Protein AF-A0A7S4BYA5-F1 (afdb_monomer_lite)

Foldseek 3Di:
DDDPVVPVVDDDDDDDPVNDDLVVVLVVLLVVFDVVLSVLCVVVCVQPLVVLLVCCVPPFDFLDDDDSNQLSVQLSLQLCLQCVVCRVVVHDDDSLLSNLSSVQSNCCRSVVGTDPVCQVVSQVVVVVRDVSADDDDVPDGSVQWDADSSSPDIDGLVVVFDDQDDDPDDPPVCVVVRDHTDSVLSVVLVSVLSCVVSVHDDDDGDDPPPCPVVSVVVSQVPDDPVAEDEDEAEDEPPDDPVNVVVVVQVQWDDDPDRDTAHDDNHHYDYHYDYD

Secondary structure (DSSP, 8-state):
---HHHHTTS------GGGS-HHHHHHHHHTTS-HHHHHHHHHHHHHHHHHHHHHHHHH--BSS---HHHHHHHHHHHHHHHHHHHHHTT----HHHHHHHHHHHHHHTTGGGB-GGGHHHHHHHHHHH-S-S--PPTT--GGGEEE-TTSSSEEEGGGGPPPP---SS-HHHHTTT-----HHHHHHHHHHHHHHHTT--------TTSSHHHHHHHHHHHS-TTTEEEEEEEE-TT--HHHHHHHHHTTSEE-STT-EE-STT-EEEEEEEE-

Structure (mmCIF, N/CA/C/O backbone):
data_AF-A0A7S4BYA5-F1
#
_entry.id   AF-A0A7S4BYA5-F1
#
loop_
_atom_site.group_PDB
_atom_site.id
_atom_site.type_symbol
_atom_site.label_atom_id
_atom_site.label_alt_id
_atom_site.label_comp_id
_atom_site.label_asym_id
_atom_site.label_entity_id
_atom_site.label_seq_id
_atom_site.pdbx_PDB_ins_code
_atom_site.Cartn_x
_atom_site.Cartn_y
_atom_site.Cartn_z
_atom_site.occupancy
_atom_site.B_iso_or_equiv
_atom_site.auth_seq_id
_atom_site.auth_comp_id
_atom_site.auth_asym_id
_atom_site.auth_atom_id
_atom_site.pdbx_PDB_model_num
ATOM 1 N N . ASN A 1 1 ? -31.649 -6.806 3.954 1.00 61.34 1 ASN A N 1
ATOM 2 C CA . ASN A 1 1 ? -32.738 -7.513 3.240 1.00 61.34 1 ASN A CA 1
ATOM 3 C C . ASN A 1 1 ? -34.040 -6.752 3.391 1.00 61.34 1 ASN A C 1
ATOM 5 O O . ASN A 1 1 ? -34.411 -6.441 4.515 1.00 61.34 1 ASN A O 1
ATOM 9 N N . ALA A 1 2 ? -34.701 -6.431 2.278 1.00 79.62 2 ALA A N 1
ATOM 10 C CA . ALA A 1 2 ? -35.989 -5.737 2.245 1.00 79.62 2 ALA A CA 1
ATOM 11 C C . ALA A 1 2 ? -37.001 -6.566 1.444 1.00 79.62 2 ALA A C 1
ATOM 13 O O . ALA A 1 2 ? -36.615 -7.284 0.523 1.00 79.62 2 ALA A O 1
ATOM 14 N N . SER A 1 3 ? -38.286 -6.483 1.796 1.00 88.00 3 SER A N 1
ATOM 15 C CA . SER A 1 3 ? -39.328 -7.182 1.040 1.00 88.00 3 SER A CA 1
ATOM 16 C C . SER A 1 3 ? -39.576 -6.492 -0.311 1.00 88.00 3 SER A C 1
ATOM 18 O O . SER A 1 3 ? -39.484 -5.261 -0.376 1.00 88.00 3 SER A O 1
ATOM 20 N N . PRO A 1 4 ? -39.967 -7.224 -1.369 1.00 83.75 4 PRO A N 1
ATOM 21 C CA . PRO A 1 4 ? -40.336 -6.620 -2.653 1.00 83.75 4 PRO A CA 1
ATOM 22 C C . PRO A 1 4 ? -41.426 -5.543 -2.519 1.00 83.75 4 PRO A C 1
ATOM 24 O O . PRO A 1 4 ? -41.370 -4.509 -3.181 1.00 83.75 4 PRO A O 1
ATOM 27 N N . ALA A 1 5 ? -42.369 -5.727 -1.585 1.00 85.00 5 ALA A N 1
ATOM 28 C CA . ALA A 1 5 ? -43.404 -4.741 -1.276 1.00 85.00 5 ALA A CA 1
ATOM 29 C C . ALA A 1 5 ? -42.823 -3.421 -0.732 1.00 85.00 5 ALA A C 1
ATOM 31 O O . ALA A 1 5 ? -43.343 -2.348 -1.031 1.00 85.00 5 ALA A O 1
ATOM 32 N N . THR A 1 6 ? -41.723 -3.478 0.022 1.00 81.12 6 THR A N 1
ATOM 33 C CA . THR A 1 6 ? -41.005 -2.297 0.527 1.00 81.12 6 THR A CA 1
ATOM 34 C C . THR A 1 6 ? -40.268 -1.568 -0.598 1.00 81.12 6 THR A C 1
ATOM 36 O O . THR A 1 6 ? -40.306 -0.342 -0.652 1.00 81.12 6 THR A O 1
ATOM 39 N N . VAL A 1 7 ? -39.644 -2.312 -1.517 1.00 83.44 7 VAL A N 1
ATOM 40 C CA . VAL A 1 7 ? -38.868 -1.751 -2.638 1.00 83.44 7 VAL A CA 1
ATOM 41 C C . VAL A 1 7 ? -39.781 -1.142 -3.709 1.00 83.44 7 VAL A C 1
ATOM 43 O O . VAL A 1 7 ? -39.430 -0.130 -4.303 1.00 83.44 7 VAL A O 1
ATOM 46 N N . SER A 1 8 ? -40.999 -1.671 -3.880 1.00 81.38 8 SER A N 1
ATOM 47 C CA . SER A 1 8 ? -41.988 -1.170 -4.854 1.00 81.38 8 SER A CA 1
ATOM 48 C C . SER A 1 8 ? -42.445 0.282 -4.638 1.00 81.38 8 SER A C 1
ATOM 50 O O . SER A 1 8 ? -43.048 0.875 -5.528 1.00 81.38 8 SER A O 1
ATOM 52 N N . ARG A 1 9 ? -42.177 0.860 -3.458 1.00 86.12 9 ARG A N 1
ATOM 53 C CA . ARG A 1 9 ? -42.561 2.236 -3.097 1.00 86.12 9 ARG A CA 1
ATOM 54 C C . ARG A 1 9 ? -41.446 3.265 -3.325 1.00 86.12 9 ARG A C 1
ATOM 56 O O . ARG A 1 9 ? -41.672 4.444 -3.068 1.00 86.12 9 ARG A O 1
ATOM 63 N N . GLY A 1 10 ? -40.262 2.838 -3.771 1.00 84.62 10 GLY A N 1
ATOM 64 C CA . GLY A 1 10 ? -39.125 3.706 -4.084 1.00 84.62 10 GLY A CA 1
ATOM 65 C C . GLY A 1 10 ? -38.663 3.548 -5.533 1.00 84.62 10 GLY A C 1
ATOM 66 O O . GLY A 1 10 ? -38.924 2.533 -6.173 1.00 84.62 10 GLY A O 1
ATOM 67 N N . GLY A 1 11 ? -37.963 4.556 -6.056 1.00 87.00 11 GLY A N 1
ATOM 68 C CA . GLY A 1 11 ? -37.237 4.425 -7.319 1.00 87.00 11 GLY A CA 1
ATOM 69 C C . GLY A 1 11 ? -35.956 3.621 -7.101 1.00 87.00 11 GLY A C 1
ATOM 70 O O . GLY A 1 11 ? -35.166 3.960 -6.221 1.00 87.00 11 GLY A O 1
ATOM 71 N N . VAL A 1 12 ? -35.751 2.566 -7.887 1.00 86.81 12 VAL A N 1
ATOM 72 C CA . VAL A 1 12 ? -34.508 1.786 -7.881 1.00 86.81 12 VAL A CA 1
ATOM 73 C C . VAL A 1 12 ? -33.703 2.179 -9.110 1.00 86.81 12 VAL A C 1
ATOM 75 O O . VAL A 1 12 ? -34.143 1.952 -10.234 1.00 86.81 12 VAL A O 1
ATOM 78 N N . VAL A 1 13 ? -32.531 2.770 -8.889 1.00 86.31 13 VAL A N 1
ATOM 79 C CA . VAL A 1 13 ? -31.534 2.981 -9.941 1.00 86.31 13 VAL A CA 1
ATOM 80 C C . VAL A 1 13 ? -30.505 1.875 -9.796 1.00 86.31 13 VAL A C 1
ATOM 82 O O . VAL A 1 13 ? -29.821 1.791 -8.778 1.00 86.31 13 VAL A O 1
ATOM 85 N N . TYR A 1 14 ? -30.446 1.000 -10.793 1.00 83.88 14 TYR A N 1
ATOM 86 C CA . TYR A 1 14 ? -29.394 0.003 -10.896 1.00 83.88 14 TYR A CA 1
ATOM 87 C C . TYR A 1 14 ? -28.217 0.630 -11.639 1.00 83.88 14 TYR A C 1
ATOM 89 O O . TYR A 1 14 ? -28.407 1.201 -12.710 1.00 83.88 14 TYR A O 1
ATOM 97 N N . ILE A 1 15 ? -27.031 0.549 -11.046 1.00 81.19 15 ILE A N 1
ATOM 98 C CA . ILE A 1 15 ? -25.768 0.934 -11.677 1.00 81.19 15 ILE A CA 1
ATOM 99 C C . ILE A 1 15 ? -25.075 -0.379 -12.019 1.00 81.19 15 ILE A C 1
ATOM 101 O O . ILE A 1 15 ? -24.941 -1.229 -11.133 1.00 81.19 15 ILE A O 1
ATOM 105 N N . ALA A 1 16 ? -24.711 -0.573 -13.286 1.00 79.81 16 ALA A N 1
ATOM 106 C CA . ALA A 1 16 ? -24.040 -1.795 -13.701 1.00 79.81 16 ALA A CA 1
ATOM 107 C C . ALA A 1 16 ? -22.597 -1.806 -13.182 1.00 79.81 16 ALA A C 1
ATOM 109 O O . ALA A 1 16 ? -21.974 -0.757 -13.018 1.00 79.81 16 ALA A O 1
ATOM 110 N N . GLU A 1 17 ? -22.047 -2.997 -12.944 1.00 69.81 17 GLU A N 1
ATOM 111 C CA . GLU A 1 17 ? -20.640 -3.143 -12.539 1.00 69.81 17 GLU A CA 1
ATOM 112 C C . GLU A 1 17 ? -19.677 -2.599 -13.612 1.00 69.81 17 GLU A C 1
ATOM 114 O O . GLU A 1 17 ? -18.621 -2.069 -13.276 1.00 69.81 17 GLU A O 1
ATOM 119 N N . ASP A 1 18 ? -20.098 -2.614 -14.881 1.00 73.31 18 ASP A N 1
ATOM 120 C CA . ASP A 1 18 ? -19.345 -2.077 -16.020 1.00 73.31 18 ASP A CA 1
ATOM 121 C C . ASP A 1 18 ? -19.369 -0.537 -16.113 1.00 73.31 18 ASP A C 1
ATOM 123 O O . ASP A 1 18 ? -18.582 0.049 -16.856 1.00 73.31 18 ASP A O 1
ATOM 127 N N . ASP A 1 19 ? -20.254 0.147 -15.375 1.00 72.38 19 ASP A N 1
ATOM 128 C CA . ASP A 1 19 ? -20.370 1.612 -15.442 1.00 72.38 19 ASP A CA 1
ATOM 129 C C . ASP A 1 19 ? -19.265 2.319 -14.636 1.00 72.38 19 ASP A C 1
ATOM 131 O O . ASP A 1 19 ? -18.888 3.450 -14.958 1.00 72.38 19 ASP A O 1
ATOM 135 N N . LEU A 1 20 ? -18.745 1.663 -13.591 1.00 77.12 20 LEU A N 1
ATOM 136 C CA . LEU A 1 20 ? -17.754 2.196 -12.649 1.00 77.12 20 LEU A CA 1
ATOM 137 C C . LEU A 1 20 ? -16.522 1.296 -12.600 1.00 77.12 20 LEU A C 1
ATOM 139 O O . LEU A 1 20 ? -16.318 0.523 -11.660 1.00 77.12 20 LEU A O 1
ATOM 143 N N . THR A 1 21 ? -15.678 1.419 -13.619 1.00 88.25 21 THR A N 1
ATOM 144 C CA . THR A 1 21 ? -14.498 0.570 -13.754 1.00 88.25 21 THR A CA 1
ATOM 145 C C . THR A 1 21 ? -13.251 1.201 -13.133 1.00 88.25 21 THR A C 1
ATOM 147 O O . THR A 1 21 ? -13.140 2.419 -12.949 1.00 88.25 21 THR A O 1
ATOM 150 N N . TRP A 1 22 ? -12.269 0.367 -12.794 1.00 94.25 22 TRP A N 1
ATOM 151 C CA . TRP A 1 22 ? -11.007 0.841 -12.227 1.00 94.25 22 TRP A CA 1
ATOM 152 C C . TRP A 1 22 ? -10.179 1.637 -13.252 1.00 94.25 22 TRP A C 1
ATOM 154 O O . TRP A 1 22 ? -9.382 2.491 -12.870 1.00 94.25 22 TRP A O 1
ATOM 164 N N . GLU A 1 23 ? -10.390 1.420 -14.550 1.00 94.94 23 GLU A N 1
ATOM 165 C CA . GLU A 1 23 ? -9.748 2.147 -15.646 1.00 94.94 23 GLU A CA 1
ATOM 166 C C . GLU A 1 23 ? -10.140 3.627 -15.635 1.00 94.94 23 GLU A C 1
ATOM 168 O O . GLU A 1 23 ? -9.281 4.493 -15.800 1.00 94.94 23 GLU A O 1
ATOM 173 N N . GLN A 1 24 ? -11.414 3.941 -15.372 1.00 93.06 24 GLN A N 1
ATOM 174 C CA . GL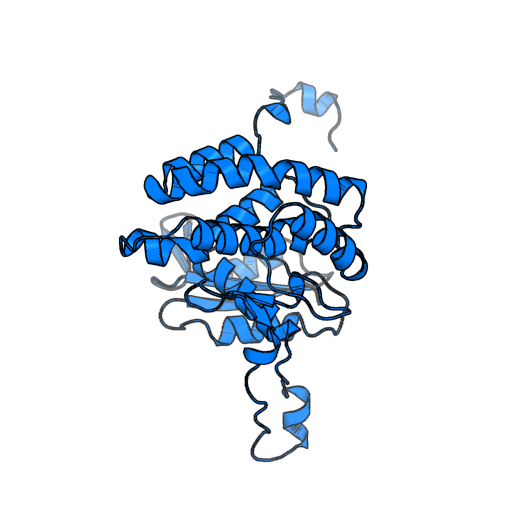N A 1 24 ? -11.873 5.329 -15.247 1.00 93.06 24 GLN A CA 1
ATOM 175 C C . GLN A 1 24 ? -11.178 6.042 -14.078 1.00 93.06 24 GLN A C 1
ATOM 177 O O . GLN A 1 24 ? -10.801 7.213 -14.187 1.00 93.06 24 GLN A O 1
ATOM 182 N N . LEU A 1 25 ? -10.964 5.325 -12.968 1.00 93.94 25 LEU A N 1
ATOM 183 C CA . LEU A 1 25 ? -10.216 5.835 -11.821 1.00 93.94 25 LEU A CA 1
ATOM 184 C C . LEU A 1 25 ? -8.750 6.117 -12.191 1.00 93.94 25 LEU A C 1
ATOM 186 O O . LEU A 1 25 ? -8.215 7.160 -11.809 1.00 93.94 25 LEU A O 1
ATOM 190 N N . VAL A 1 26 ? -8.116 5.225 -12.957 1.00 97.19 26 VAL A N 1
ATOM 191 C CA . VAL A 1 26 ? -6.743 5.406 -13.452 1.00 97.19 26 VAL A CA 1
ATOM 192 C C . VAL A 1 26 ? -6.647 6.618 -14.373 1.00 97.19 26 VAL A C 1
ATOM 194 O O . VAL A 1 26 ? -5.797 7.475 -14.140 1.00 97.19 26 VAL A O 1
ATOM 197 N N . GLU A 1 27 ? -7.526 6.755 -15.368 1.00 95.69 27 GLU A N 1
ATOM 198 C CA . GLU A 1 27 ? -7.492 7.905 -16.282 1.00 95.69 27 GLU A CA 1
ATOM 199 C C . GLU A 1 27 ? -7.736 9.228 -15.542 1.00 95.69 27 GLU A C 1
ATOM 201 O O . GLU A 1 27 ? -7.043 10.217 -15.793 1.00 95.69 27 GLU A O 1
ATOM 206 N N . SER A 1 28 ? -8.641 9.245 -14.556 1.00 95.25 28 SER A N 1
ATOM 207 C CA . SER A 1 28 ? -8.826 10.416 -13.691 1.00 95.25 28 SER A CA 1
ATOM 208 C C . SER A 1 28 ? -7.579 10.752 -12.865 1.00 95.25 28 SER A C 1
ATOM 210 O O . SER A 1 28 ? -7.365 11.925 -12.543 1.00 95.25 28 SER A O 1
ATOM 212 N N . ASP A 1 29 ? -6.777 9.766 -12.464 1.00 95.50 29 ASP A N 1
ATOM 213 C CA . ASP A 1 29 ? -5.532 10.014 -11.741 1.00 95.50 29 ASP A CA 1
ATOM 214 C C . ASP A 1 29 ? -4.437 10.534 -12.674 1.00 95.50 29 ASP A C 1
ATOM 216 O O . ASP A 1 29 ? -3.821 11.560 -12.384 1.00 95.50 29 ASP A O 1
ATOM 220 N N . LEU A 1 30 ? -4.257 9.888 -13.829 1.00 96.19 30 LEU A N 1
ATOM 221 C CA . LEU A 1 30 ? -3.292 10.288 -14.853 1.00 96.19 30 LEU A CA 1
ATOM 222 C C . LEU A 1 30 ? -3.542 11.719 -15.344 1.00 96.19 30 LEU A C 1
ATOM 224 O O . LEU A 1 30 ? -2.589 12.481 -15.494 1.00 96.19 30 LEU A O 1
ATOM 228 N N . ALA A 1 31 ? -4.806 12.122 -15.507 1.00 96.12 31 ALA A N 1
ATOM 229 C CA . ALA A 1 31 ? -5.177 13.482 -15.903 1.00 96.12 31 ALA A CA 1
ATOM 230 C C . ALA A 1 31 ? -4.774 14.566 -14.882 1.00 96.12 31 ALA A C 1
ATOM 232 O O . ALA A 1 31 ? -4.650 15.734 -15.244 1.00 96.12 31 ALA A O 1
ATOM 233 N N . ARG A 1 32 ? -4.570 14.202 -13.607 1.00 93.44 32 ARG A N 1
ATOM 234 C CA . ARG A 1 32 ? -4.140 15.124 -12.538 1.00 93.44 32 ARG A CA 1
ATOM 235 C C . ARG A 1 32 ? -2.624 15.136 -12.325 1.00 93.44 32 ARG A C 1
ATOM 237 O O . ARG A 1 32 ? -2.136 15.964 -11.557 1.00 93.44 32 ARG A O 1
ATOM 244 N N . ARG A 1 33 ? -1.885 14.222 -12.959 1.00 92.75 33 ARG A N 1
ATOM 245 C CA . ARG A 1 33 ? -0.426 14.095 -12.831 1.00 92.75 33 ARG A CA 1
ATOM 246 C C . ARG A 1 33 ? 0.319 14.988 -13.812 1.00 92.75 33 ARG A C 1
ATOM 248 O O . ARG A 1 33 ? -0.245 15.545 -14.750 1.00 92.75 33 ARG A O 1
ATOM 255 N N . HIS A 1 34 ? 1.632 15.083 -13.609 1.00 92.50 34 HIS A N 1
ATOM 256 C CA . HIS A 1 34 ? 2.509 15.713 -14.585 1.00 92.50 34 HIS A CA 1
ATOM 257 C C . HIS A 1 34 ? 2.456 14.932 -15.921 1.00 92.50 34 HIS A C 1
ATOM 259 O O . HIS A 1 34 ? 2.636 13.708 -15.896 1.00 92.50 34 HIS A O 1
ATOM 265 N N . PRO A 1 35 ? 2.278 15.593 -17.086 1.00 92.38 35 PRO A N 1
ATOM 266 C CA . PRO A 1 35 ? 2.062 14.911 -18.368 1.00 92.38 35 PRO A CA 1
ATOM 267 C C . PRO A 1 35 ? 3.144 13.886 -18.722 1.00 92.38 35 PRO A C 1
ATOM 269 O O . PRO A 1 35 ? 2.833 12.775 -19.136 1.00 92.38 35 PRO A O 1
ATOM 272 N N . ALA A 1 36 ? 4.419 14.215 -18.483 1.00 92.44 36 ALA A N 1
ATOM 273 C CA . ALA A 1 36 ? 5.524 13.293 -18.756 1.00 92.44 36 ALA A CA 1
ATOM 274 C C . ALA A 1 36 ? 5.452 12.006 -17.913 1.00 92.44 36 ALA A C 1
ATOM 276 O O . ALA A 1 36 ? 5.761 10.930 -18.412 1.00 92.44 36 ALA A O 1
ATOM 277 N N . THR A 1 37 ? 5.017 12.094 -16.651 1.00 94.19 37 THR A N 1
ATOM 278 C CA . THR A 1 37 ? 4.845 10.910 -15.798 1.00 94.19 37 THR A CA 1
ATOM 279 C C . THR A 1 37 ? 3.630 10.103 -16.242 1.00 94.19 37 THR A C 1
ATOM 281 O O . THR A 1 37 ? 3.690 8.877 -16.283 1.00 94.19 37 THR A O 1
ATOM 284 N N . ALA A 1 38 ? 2.535 10.780 -16.603 1.00 95.50 38 ALA A N 1
ATOM 285 C CA . ALA A 1 38 ? 1.311 10.129 -17.057 1.00 95.50 38 ALA A CA 1
ATOM 286 C C . ALA A 1 38 ? 1.538 9.290 -18.329 1.00 95.50 38 ALA A C 1
ATOM 288 O O . ALA A 1 38 ? 1.102 8.140 -18.384 1.00 95.50 38 ALA A O 1
ATOM 289 N N . GLU A 1 39 ? 2.289 9.820 -19.300 1.00 95.81 39 GLU A N 1
ATOM 290 C CA . GLU A 1 39 ? 2.661 9.102 -20.529 1.00 95.81 39 GLU A CA 1
ATOM 291 C C . GLU A 1 39 ? 3.500 7.845 -20.254 1.00 95.81 39 GLU A C 1
ATOM 293 O O . GLU A 1 39 ? 3.336 6.830 -20.929 1.00 95.81 39 GLU A O 1
ATOM 298 N N . LEU A 1 40 ? 4.360 7.871 -19.229 1.00 96.81 40 LEU A N 1
ATOM 299 C CA . LEU A 1 40 ? 5.149 6.705 -18.819 1.00 96.81 40 LEU A CA 1
ATOM 300 C C . LEU A 1 40 ? 4.316 5.666 -18.053 1.00 96.81 40 LEU A C 1
ATOM 302 O O . LEU A 1 40 ? 4.562 4.468 -18.177 1.00 96.81 40 LEU A O 1
ATOM 306 N N . LEU A 1 41 ? 3.332 6.103 -17.262 1.00 97.81 41 LEU A N 1
ATOM 307 C CA . LEU A 1 41 ? 2.497 5.220 -16.444 1.00 97.81 41 LEU A CA 1
ATOM 308 C C . LEU A 1 41 ? 1.418 4.494 -17.253 1.00 97.81 41 LEU A C 1
ATOM 310 O O . LEU A 1 41 ? 1.164 3.316 -17.000 1.00 97.81 41 LEU A O 1
ATOM 314 N N . ARG A 1 42 ? 0.785 5.162 -18.225 1.00 97.44 42 ARG A N 1
ATOM 315 C CA . ARG A 1 42 ? -0.326 4.599 -19.013 1.00 97.44 42 ARG A CA 1
ATOM 316 C C . ARG A 1 42 ? -0.028 3.211 -19.618 1.00 97.44 42 ARG A C 1
ATOM 318 O O . ARG A 1 42 ? -0.833 2.302 -19.398 1.00 97.44 42 ARG A O 1
ATOM 325 N N . PRO A 1 43 ? 1.109 2.968 -20.306 1.00 97.62 43 PRO A N 1
ATOM 326 C CA . PRO A 1 43 ? 1.413 1.636 -20.833 1.00 97.62 43 PRO A CA 1
ATOM 327 C C . PRO A 1 43 ? 1.662 0.591 -19.734 1.00 97.62 43 PRO A C 1
ATOM 329 O O . PRO A 1 43 ? 1.420 -0.594 -19.959 1.00 97.62 43 PRO A O 1
ATOM 332 N N . LEU A 1 44 ? 2.114 0.997 -18.543 1.00 98.38 44 LEU A N 1
ATOM 333 C CA . LEU A 1 44 ? 2.328 0.085 -17.416 1.00 98.38 44 LEU A CA 1
ATOM 334 C C . LEU A 1 44 ? 0.994 -0.396 -16.830 1.00 98.38 44 LEU A C 1
ATOM 336 O O . LEU A 1 44 ? 0.834 -1.594 -16.594 1.00 98.38 44 LEU A O 1
ATOM 340 N N . PHE A 1 45 ? 0.010 0.498 -16.680 1.00 98.38 45 PHE A N 1
ATOM 341 C CA . PHE A 1 45 ? -1.344 0.117 -16.264 1.00 98.38 45 PHE A CA 1
ATOM 342 C C . PHE A 1 45 ? -1.947 -0.929 -17.206 1.00 98.38 45 PHE A C 1
ATOM 344 O O . PHE A 1 45 ? -2.339 -2.006 -16.754 1.00 98.38 45 PHE A O 1
ATOM 351 N N . ALA A 1 46 ? -1.922 -0.654 -18.513 1.00 96.75 46 ALA A N 1
ATOM 352 C CA . ALA A 1 46 ? -2.440 -1.563 -19.534 1.00 96.75 46 ALA A CA 1
ATOM 353 C C . ALA A 1 46 ? -1.696 -2.912 -19.572 1.00 96.75 46 ALA A C 1
ATOM 355 O O . ALA A 1 46 ? -2.292 -3.955 -19.840 1.00 96.75 46 ALA A O 1
ATOM 356 N N . ARG A 1 47 ? -0.384 -2.911 -19.305 1.00 97.44 47 ARG A N 1
ATOM 357 C CA . ARG A 1 47 ? 0.445 -4.122 -19.355 1.00 97.44 47 ARG A CA 1
ATOM 358 C C . ARG A 1 47 ? 0.238 -5.041 -18.156 1.00 97.44 47 ARG A C 1
ATOM 360 O O . ARG A 1 47 ? 0.275 -6.258 -18.345 1.00 97.44 47 ARG A O 1
ATOM 367 N N . PHE A 1 48 ? 0.088 -4.485 -16.954 1.00 98.31 48 PHE A N 1
ATOM 368 C CA . PHE A 1 48 ? 0.226 -5.251 -15.713 1.00 98.31 48 PHE A CA 1
ATOM 369 C C . PHE A 1 48 ? -1.063 -5.413 -14.908 1.00 98.31 48 PHE A C 1
ATOM 371 O O . PHE A 1 48 ? -1.249 -6.478 -14.326 1.00 98.31 48 PHE A O 1
ATOM 378 N N . VAL A 1 49 ? -1.934 -4.399 -14.839 1.00 98.19 49 VAL A N 1
ATOM 379 C CA . VAL A 1 49 ? -2.996 -4.373 -13.815 1.00 98.19 49 VAL A CA 1
ATOM 380 C C . VAL A 1 49 ? -4.022 -5.474 -14.033 1.00 98.19 49 VAL A C 1
ATOM 382 O O . VAL A 1 49 ? -4.145 -6.336 -13.168 1.00 98.19 49 VAL A O 1
ATOM 385 N N . GLN A 1 50 ? -4.685 -5.513 -15.194 1.00 97.50 50 GLN A N 1
ATOM 386 C CA . GLN A 1 50 ? -5.705 -6.535 -15.458 1.00 97.50 50 GLN A CA 1
ATOM 387 C C . GLN A 1 50 ? -5.130 -7.955 -15.366 1.00 97.50 50 GLN A C 1
ATOM 389 O O . GLN A 1 50 ? -5.716 -8.821 -14.732 1.00 97.50 50 GLN A O 1
ATOM 394 N N . LYS A 1 51 ? -3.930 -8.183 -15.918 1.00 98.00 51 LYS A N 1
ATOM 395 C CA . LYS A 1 51 ? -3.287 -9.506 -15.895 1.00 98.00 51 LYS A CA 1
ATOM 396 C C . LYS A 1 51 ? -2.988 -9.994 -14.482 1.00 98.00 51 LYS A C 1
ATOM 398 O O . LYS A 1 51 ? -3.190 -11.170 -14.193 1.00 98.00 51 LYS A O 1
ATOM 403 N N . LEU A 1 52 ? -2.493 -9.108 -13.616 1.00 98.38 52 LEU A N 1
ATOM 404 C CA . LEU A 1 52 ? -2.210 -9.473 -12.235 1.00 98.38 52 LEU A CA 1
ATOM 405 C C . LEU A 1 52 ? -3.501 -9.683 -11.443 1.00 98.38 52 LEU A C 1
ATOM 407 O O . LEU A 1 52 ? -3.560 -10.603 -10.636 1.00 98.38 52 LEU A O 1
ATOM 411 N N . LEU A 1 53 ? -4.519 -8.855 -11.678 1.00 98.00 53 LEU A N 1
ATOM 412 C CA . LEU A 1 53 ? -5.844 -9.017 -11.089 1.00 98.00 53 LEU A CA 1
ATOM 413 C C . LEU A 1 53 ? -6.437 -10.394 -11.429 1.00 98.00 53 LEU A C 1
ATOM 415 O O . LEU A 1 53 ? -6.735 -11.168 -10.519 1.00 98.00 53 LEU A O 1
ATOM 419 N N . ASP A 1 54 ? -6.510 -10.735 -12.718 1.00 97.62 54 ASP A N 1
ATOM 420 C CA . ASP A 1 54 ? -7.006 -12.032 -13.195 1.00 97.62 54 ASP A CA 1
ATOM 421 C C . ASP A 1 54 ? -6.225 -13.193 -12.569 1.00 97.62 54 ASP A C 1
ATOM 423 O O . ASP A 1 54 ? -6.808 -14.158 -12.077 1.00 97.62 54 ASP A O 1
ATOM 427 N N . PHE A 1 55 ? -4.894 -13.081 -12.537 1.00 98.31 55 PHE A N 1
ATOM 428 C CA . PHE A 1 55 ? -4.025 -14.092 -11.946 1.00 98.31 55 PHE A CA 1
ATOM 429 C C . PHE A 1 55 ? -4.262 -14.268 -10.444 1.00 98.31 55 PHE A C 1
ATOM 431 O O . PHE A 1 55 ? -4.343 -15.394 -9.959 1.00 98.31 55 PHE A O 1
ATOM 438 N N . VAL A 1 56 ? -4.373 -13.172 -9.693 1.00 97.88 56 VAL A N 1
ATOM 439 C CA . VAL A 1 56 ? -4.577 -13.222 -8.243 1.00 97.88 56 VAL A CA 1
ATOM 440 C C . VAL A 1 56 ? -5.926 -13.857 -7.905 1.00 97.88 56 VAL A C 1
ATOM 442 O O . VAL A 1 56 ? -5.979 -14.678 -6.993 1.00 97.88 56 VAL A O 1
ATOM 445 N N . TRP A 1 57 ? -6.992 -13.549 -8.648 1.00 96.69 57 TRP A N 1
ATOM 446 C CA . TRP A 1 57 ? -8.297 -14.179 -8.419 1.00 96.69 57 TRP A CA 1
ATOM 447 C C . TRP A 1 57 ? -8.375 -15.633 -8.876 1.00 96.69 57 TRP A C 1
ATOM 449 O O . TRP A 1 57 ? -9.097 -16.413 -8.259 1.00 96.69 57 TRP A O 1
ATOM 459 N N . ALA A 1 58 ? -7.656 -16.006 -9.934 1.00 97.62 58 ALA A N 1
ATOM 460 C CA . ALA A 1 58 ? -7.680 -17.371 -10.450 1.00 97.62 58 ALA A CA 1
ATOM 461 C C . ALA A 1 58 ? -6.771 -18.328 -9.661 1.00 97.62 58 ALA A C 1
ATOM 463 O O . ALA A 1 58 ? -7.142 -19.475 -9.424 1.00 97.62 58 ALA A O 1
ATOM 464 N N . GLU A 1 59 ? -5.583 -17.871 -9.253 1.00 97.56 59 GLU A N 1
ATOM 465 C CA . GLU A 1 59 ? -4.485 -18.757 -8.836 1.00 97.56 59 GLU A CA 1
ATOM 466 C C . GLU A 1 59 ? -4.059 -18.595 -7.370 1.00 97.56 59 GLU A C 1
ATOM 468 O O . GLU A 1 59 ? -3.254 -19.398 -6.875 1.00 97.56 59 GLU A O 1
ATOM 473 N N . CYS A 1 60 ? -4.548 -17.564 -6.672 1.00 97.88 60 CYS A N 1
ATOM 474 C CA . CYS A 1 60 ? -4.114 -17.218 -5.318 1.00 97.88 60 CYS A CA 1
ATOM 475 C C . CYS A 1 60 ? -5.275 -17.206 -4.314 1.00 97.88 60 CYS A C 1
ATOM 477 O O . CYS A 1 60 ? -6.437 -16.997 -4.647 1.00 97.88 60 CYS A O 1
ATOM 479 N N . VAL A 1 61 ? -4.928 -17.383 -3.040 1.00 96.94 61 VAL A N 1
ATOM 480 C CA . VAL A 1 61 ? -5.830 -17.168 -1.905 1.00 96.94 61 VAL A CA 1
ATOM 481 C C . VAL A 1 61 ? -5.592 -15.767 -1.347 1.00 96.94 61 VAL A C 1
ATOM 483 O O . VAL A 1 61 ? -4.452 -15.401 -1.038 1.00 96.94 61 VAL A O 1
ATOM 486 N N . LEU A 1 62 ? -6.664 -14.986 -1.220 1.00 95.81 62 LEU A N 1
ATOM 487 C CA . LEU A 1 62 ? -6.631 -13.647 -0.639 1.00 95.81 62 LEU A CA 1
ATOM 488 C C . LEU A 1 62 ? -6.701 -13.700 0.891 1.00 95.81 62 LEU A C 1
ATOM 490 O O . LEU A 1 62 ? -7.432 -14.503 1.461 1.00 95.81 62 LEU A O 1
ATOM 494 N N . CYS A 1 63 ? -5.987 -12.790 1.555 1.00 93.69 63 CYS A N 1
ATOM 495 C CA . CYS A 1 63 ? -6.073 -12.585 3.003 1.00 93.69 63 CYS A CA 1
ATOM 496 C C . CYS A 1 63 ? -7.426 -11.995 3.431 1.00 93.69 63 CYS A C 1
ATOM 498 O O . CYS A 1 63 ? -7.829 -12.148 4.582 1.00 93.69 63 CYS A O 1
ATOM 500 N N . VAL A 1 64 ? -8.078 -11.251 2.534 1.00 92.44 64 VAL A N 1
ATOM 501 C CA . VAL A 1 64 ? -9.354 -10.566 2.758 1.00 92.44 64 VAL A CA 1
ATOM 502 C C . VAL A 1 64 ? -10.061 -10.362 1.421 1.00 92.44 64 VAL A C 1
ATOM 504 O O . VAL A 1 64 ? -9.407 -10.112 0.406 1.00 92.44 64 VAL A O 1
ATOM 507 N N . ASP A 1 65 ? -11.390 -10.443 1.423 1.00 92.44 65 ASP A N 1
ATOM 508 C CA . ASP A 1 65 ? -12.194 -10.159 0.237 1.00 92.44 65 ASP A CA 1
ATOM 509 C C . ASP A 1 65 ? -11.980 -8.711 -0.219 1.00 92.44 65 ASP A C 1
ATOM 511 O O . ASP A 1 65 ? -12.072 -7.762 0.563 1.00 92.44 65 ASP A O 1
ATOM 515 N N . CYS A 1 66 ? -11.671 -8.549 -1.502 1.00 93.00 66 CYS A N 1
ATOM 516 C CA . CYS A 1 66 ? -11.308 -7.275 -2.110 1.00 93.00 66 CYS A CA 1
ATOM 517 C C . CYS A 1 66 ? -12.029 -7.094 -3.444 1.00 93.00 66 CYS A C 1
ATOM 519 O O . CYS A 1 66 ? -12.316 -8.060 -4.149 1.00 93.00 66 CYS A O 1
ATOM 521 N N . VAL A 1 67 ? -12.244 -5.835 -3.822 1.00 92.94 67 VAL A N 1
ATOM 522 C CA . VAL A 1 67 ? -12.766 -5.443 -5.138 1.00 92.94 67 VAL A CA 1
ATOM 523 C C . VAL A 1 67 ? -11.658 -4.821 -5.988 1.00 92.94 67 VAL A C 1
ATOM 525 O O . VAL A 1 67 ? -10.776 -4.146 -5.451 1.00 92.94 67 VAL A O 1
ATOM 528 N N . ALA A 1 68 ? -11.721 -5.003 -7.313 1.00 94.31 68 ALA A N 1
ATOM 529 C CA . ALA A 1 68 ? -10.721 -4.500 -8.267 1.00 94.31 68 ALA A CA 1
ATOM 530 C C . ALA A 1 68 ? -10.391 -3.023 -8.055 1.00 94.31 68 ALA A C 1
ATOM 532 O O . ALA A 1 68 ? -9.231 -2.648 -7.888 1.00 94.31 68 ALA A O 1
ATOM 533 N N . ILE A 1 69 ? -11.435 -2.197 -7.985 1.00 94.12 69 ILE A N 1
ATOM 534 C CA . ILE A 1 69 ? -11.307 -0.753 -7.822 1.00 94.12 69 ILE A CA 1
ATOM 535 C C . ILE A 1 69 ? -10.593 -0.372 -6.520 1.00 94.12 69 ILE A C 1
ATOM 537 O O . ILE A 1 69 ? -9.791 0.554 -6.526 1.00 94.12 69 ILE A O 1
ATOM 541 N N . GLY A 1 70 ? -10.801 -1.122 -5.433 1.00 94.31 70 GLY A N 1
ATOM 542 C CA . GLY A 1 70 ? -10.132 -0.883 -4.153 1.00 94.31 70 GLY A CA 1
ATOM 543 C C . GLY A 1 70 ? -8.640 -1.215 -4.212 1.00 94.31 70 GLY A C 1
ATOM 544 O O . GLY A 1 70 ? -7.813 -0.444 -3.731 1.00 94.31 70 GLY A O 1
ATOM 545 N N . LEU A 1 71 ? -8.275 -2.319 -4.872 1.00 96.62 71 LEU A N 1
ATOM 546 C CA . LEU A 1 71 ? -6.869 -2.688 -5.074 1.00 96.62 71 LEU A CA 1
ATOM 547 C C . LEU A 1 71 ? -6.139 -1.686 -5.981 1.00 96.62 71 LEU A C 1
ATOM 549 O O . LEU A 1 71 ? -4.989 -1.325 -5.720 1.00 96.62 71 LEU A O 1
ATOM 553 N N . VAL A 1 72 ? -6.813 -1.195 -7.024 1.00 97.75 72 VAL A N 1
ATOM 554 C CA . VAL A 1 72 ? -6.272 -0.159 -7.913 1.00 97.75 72 VAL A CA 1
ATOM 555 C C . VAL A 1 72 ? -6.200 1.197 -7.205 1.00 97.75 72 VAL A C 1
ATOM 557 O O . VAL A 1 72 ? -5.223 1.921 -7.379 1.00 97.75 72 VAL A O 1
ATOM 560 N N . GLU A 1 73 ? -7.152 1.537 -6.336 1.00 96.31 73 GLU A N 1
ATOM 561 C CA . GLU A 1 73 ? -7.061 2.738 -5.502 1.00 96.31 73 GLU A CA 1
ATOM 562 C C . GLU A 1 73 ? -5.840 2.684 -4.568 1.00 96.31 73 GLU A C 1
ATOM 564 O O . GLU A 1 73 ? -5.106 3.671 -4.452 1.00 96.31 73 GLU A O 1
ATOM 569 N N . SER A 1 74 ? -5.559 1.522 -3.970 1.00 97.00 74 SER A N 1
ATOM 570 C CA . SER A 1 74 ? -4.330 1.276 -3.207 1.00 97.00 74 SER A CA 1
ATOM 571 C C . SER A 1 74 ? -3.065 1.470 -4.052 1.00 97.00 74 SER A C 1
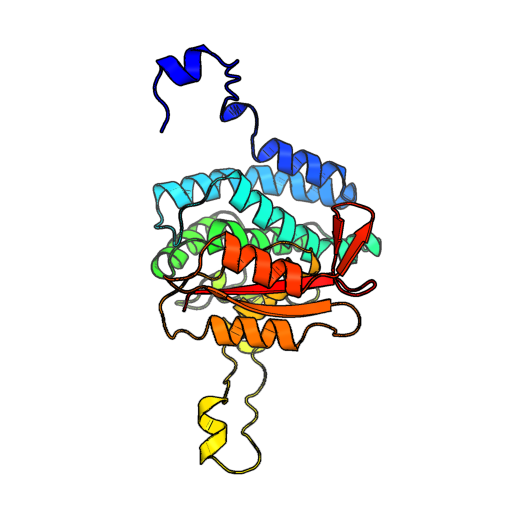ATOM 573 O O . SER A 1 74 ? -2.126 2.134 -3.607 1.00 97.00 74 SER A O 1
ATOM 575 N N . LEU A 1 75 ? -3.042 0.959 -5.289 1.00 98.38 75 LEU A N 1
ATOM 576 C CA . LEU A 1 75 ? -1.941 1.176 -6.236 1.00 98.38 75 LEU A CA 1
ATOM 577 C C . LEU A 1 75 ? -1.721 2.673 -6.505 1.00 98.38 75 LEU A C 1
ATOM 579 O O . LEU A 1 75 ? -0.598 3.168 -6.386 1.00 98.38 75 LEU A O 1
ATOM 583 N N . LEU A 1 76 ? -2.791 3.410 -6.811 1.00 97.69 76 LEU A N 1
ATOM 584 C CA . LEU A 1 76 ? -2.737 4.849 -7.083 1.00 97.69 76 LEU A CA 1
ATOM 585 C C . LEU A 1 76 ? -2.291 5.654 -5.857 1.00 97.69 76 LEU A C 1
ATOM 587 O O . LEU A 1 76 ? -1.520 6.610 -5.988 1.00 97.69 76 LEU A O 1
ATOM 591 N N . ALA A 1 77 ? -2.725 5.269 -4.654 1.00 97.06 77 ALA A N 1
ATOM 592 C CA . ALA A 1 77 ? -2.297 5.899 -3.410 1.00 97.06 77 ALA A CA 1
ATOM 593 C C . ALA A 1 77 ? -0.780 5.773 -3.202 1.00 97.06 77 ALA A C 1
ATOM 595 O O . ALA A 1 77 ? -0.113 6.777 -2.932 1.00 97.06 77 ALA A O 1
ATOM 596 N N . LEU A 1 78 ? -0.227 4.571 -3.394 1.00 97.56 78 LEU A N 1
ATOM 597 C CA . LEU A 1 78 ? 1.211 4.322 -3.279 1.00 97.56 78 LEU A CA 1
ATOM 598 C C . LEU A 1 78 ? 2.008 5.054 -4.369 1.00 97.56 78 LEU A C 1
ATOM 600 O O . LEU A 1 78 ? 3.004 5.710 -4.057 1.00 97.56 78 LEU A O 1
ATOM 604 N N . LEU A 1 79 ? 1.543 5.027 -5.623 1.00 97.19 79 LEU A N 1
ATOM 605 C CA . LEU A 1 79 ? 2.158 5.771 -6.730 1.00 97.19 79 LEU A CA 1
ATOM 606 C C . LEU A 1 79 ? 2.211 7.272 -6.438 1.00 97.19 79 LEU A C 1
ATOM 608 O O . LEU A 1 79 ? 3.229 7.924 -6.659 1.00 97.19 79 LEU A O 1
ATOM 612 N N . SER A 1 80 ? 1.124 7.827 -5.903 1.00 95.44 80 SER A N 1
ATOM 613 C CA . SER A 1 80 ? 1.056 9.234 -5.500 1.00 95.44 80 SER A CA 1
ATOM 614 C C . SER A 1 80 ? 2.027 9.542 -4.362 1.00 95.44 80 SER A C 1
ATOM 616 O O . SER A 1 80 ? 2.723 10.552 -4.396 1.00 95.44 80 SER A O 1
ATOM 618 N N . ALA A 1 81 ? 2.124 8.669 -3.357 1.00 95.19 81 ALA A N 1
ATOM 619 C CA . ALA A 1 81 ? 3.072 8.851 -2.261 1.00 95.19 81 ALA A CA 1
ATOM 620 C C . ALA A 1 81 ? 4.532 8.875 -2.755 1.00 95.19 81 ALA A C 1
ATOM 622 O O . ALA A 1 81 ? 5.327 9.686 -2.283 1.00 95.19 81 ALA A O 1
ATOM 623 N N . MET A 1 82 ? 4.880 8.022 -3.724 1.00 94.88 82 MET A N 1
ATOM 624 C CA . MET A 1 82 ? 6.266 7.844 -4.173 1.00 94.88 82 MET A CA 1
ATOM 625 C C . MET A 1 82 ? 6.697 8.775 -5.316 1.00 94.88 82 MET A C 1
ATOM 627 O O . MET A 1 82 ? 7.871 9.137 -5.380 1.00 94.88 82 MET A O 1
ATOM 631 N N . LEU A 1 83 ? 5.787 9.168 -6.215 1.00 94.19 83 LEU A N 1
ATOM 632 C CA . LEU A 1 83 ? 6.121 9.978 -7.395 1.00 94.19 83 LEU A CA 1
ATOM 633 C C . LEU A 1 83 ? 5.875 11.475 -7.189 1.00 94.19 83 LEU A C 1
ATOM 635 O O . LEU A 1 83 ? 6.671 12.284 -7.669 1.00 94.19 83 LEU A O 1
ATOM 639 N N . SER A 1 84 ? 4.845 11.863 -6.429 1.00 91.50 84 SER A N 1
ATOM 640 C CA . SER A 1 84 ? 4.465 13.275 -6.303 1.00 91.50 84 SER A CA 1
ATOM 641 C C . SER A 1 84 ? 5.568 14.199 -5.774 1.00 91.50 84 SER A C 1
ATOM 643 O O . SER A 1 84 ? 5.653 15.322 -6.263 1.00 91.50 84 SER A O 1
ATOM 645 N N . PRO A 1 85 ? 6.459 13.800 -4.842 1.00 91.19 85 PRO A N 1
ATOM 646 C CA . PRO A 1 85 ? 7.581 14.656 -4.451 1.00 91.19 85 PRO A CA 1
ATOM 647 C C . PRO A 1 85 ? 8.494 15.040 -5.626 1.00 91.19 85 PRO A C 1
ATOM 649 O O . PRO A 1 85 ? 8.923 16.187 -5.721 1.00 91.19 85 PRO A O 1
ATOM 652 N N . ALA A 1 86 ? 8.767 14.102 -6.537 1.00 89.69 86 ALA A N 1
ATOM 653 C CA . ALA A 1 86 ? 9.586 14.355 -7.719 1.00 89.69 86 ALA A CA 1
ATOM 654 C C . ALA A 1 86 ? 8.825 15.168 -8.779 1.00 89.69 86 ALA A C 1
ATOM 656 O O . ALA A 1 86 ? 9.406 16.069 -9.379 1.00 89.69 86 ALA A O 1
ATOM 657 N N . GLU A 1 87 ? 7.529 14.895 -8.959 1.00 89.25 87 GLU A N 1
ATOM 658 C CA . GLU A 1 87 ? 6.655 15.654 -9.863 1.00 89.25 87 GLU A CA 1
ATOM 659 C C . GLU A 1 87 ? 6.549 17.126 -9.432 1.00 89.25 87 GLU A C 1
ATOM 661 O O . GLU A 1 87 ? 6.759 18.019 -10.247 1.00 89.25 87 GLU A O 1
ATOM 666 N N . HIS A 1 88 ? 6.315 17.399 -8.143 1.00 88.50 88 HIS A N 1
ATOM 667 C CA . HIS A 1 88 ? 6.258 18.768 -7.611 1.00 88.50 88 HIS A CA 1
ATOM 668 C C . HIS A 1 88 ? 7.600 19.504 -7.706 1.00 88.50 88 HIS A C 1
ATOM 670 O O . HIS A 1 88 ? 7.627 20.727 -7.828 1.00 88.50 88 HIS A O 1
ATOM 676 N N . ALA A 1 89 ? 8.712 18.770 -7.658 1.00 89.25 89 ALA A N 1
ATOM 677 C CA . ALA A 1 89 ? 10.049 19.319 -7.850 1.00 89.25 89 ALA A CA 1
ATOM 678 C C . ALA A 1 89 ? 10.431 19.486 -9.335 1.00 89.25 89 ALA A C 1
ATOM 680 O O . ALA A 1 89 ? 11.551 19.911 -9.615 1.00 89.25 89 ALA A O 1
ATOM 681 N N . ASN A 1 90 ? 9.545 19.137 -10.281 1.00 85.00 90 ASN A N 1
ATOM 682 C CA . ASN A 1 90 ? 9.831 19.062 -11.720 1.00 85.00 90 ASN A CA 1
ATOM 683 C C . ASN A 1 90 ? 11.107 18.260 -12.038 1.00 85.00 90 ASN A C 1
ATOM 685 O O . ASN A 1 90 ? 11.856 18.578 -12.964 1.00 85.00 90 ASN A O 1
ATOM 689 N N . ALA A 1 91 ? 11.382 17.223 -11.245 1.00 86.06 91 ALA A N 1
ATOM 690 C CA . ALA A 1 91 ? 12.537 16.368 -11.455 1.00 86.06 91 ALA A CA 1
ATOM 691 C C . ALA A 1 91 ? 12.298 15.446 -12.657 1.00 86.06 91 ALA A C 1
ATOM 693 O O . ALA A 1 91 ? 11.231 14.848 -12.797 1.00 86.06 91 ALA A O 1
ATOM 694 N N . LEU A 1 92 ? 13.319 15.282 -13.500 1.00 78.94 92 LEU A N 1
ATOM 695 C CA . LEU A 1 92 ? 13.268 14.331 -14.608 1.00 78.94 92 LEU A CA 1
ATOM 696 C C . LEU A 1 92 ? 13.235 12.900 -14.056 1.00 78.94 92 LEU A C 1
ATOM 698 O O . LEU A 1 92 ? 14.178 12.441 -13.405 1.00 78.94 92 LEU A O 1
ATOM 702 N N . LEU A 1 93 ? 12.129 12.204 -14.312 1.00 87.44 93 LEU A N 1
ATOM 703 C CA . LEU A 1 93 ? 11.960 10.786 -14.028 1.00 87.44 93 LEU A CA 1
ATOM 704 C C . LEU A 1 93 ? 12.178 10.005 -15.322 1.00 87.44 93 LEU A C 1
ATOM 706 O O . LEU A 1 93 ? 11.450 10.195 -16.293 1.00 87.44 93 LEU A O 1
ATOM 710 N N . ASP A 1 94 ? 13.185 9.135 -15.340 1.00 90.62 94 ASP A N 1
ATOM 711 C CA . ASP A 1 94 ? 13.374 8.218 -16.460 1.00 90.62 94 ASP A CA 1
ATOM 712 C C . ASP A 1 94 ? 12.339 7.076 -16.433 1.00 90.62 94 ASP A C 1
ATOM 714 O O . ASP A 1 94 ? 11.762 6.743 -15.391 1.00 90.62 94 ASP A O 1
ATOM 718 N N . ALA A 1 95 ? 12.108 6.465 -17.598 1.00 93.56 95 ALA A N 1
ATOM 719 C CA . ALA A 1 95 ? 11.128 5.392 -17.762 1.00 93.56 95 ALA A CA 1
ATOM 720 C C . ALA A 1 95 ? 11.405 4.187 -16.846 1.00 93.56 95 ALA A C 1
ATOM 722 O O . ALA A 1 95 ? 10.475 3.622 -16.276 1.00 93.56 95 ALA A O 1
ATOM 723 N N . ALA A 1 96 ? 12.679 3.832 -16.642 1.00 93.06 96 ALA A N 1
ATOM 724 C CA . ALA A 1 96 ? 13.061 2.693 -15.812 1.00 93.06 96 ALA A CA 1
ATOM 725 C C . ALA A 1 96 ? 12.756 2.940 -14.325 1.00 93.06 96 ALA A C 1
ATOM 727 O O . ALA A 1 96 ? 12.334 2.034 -13.610 1.00 93.06 96 ALA A O 1
ATOM 728 N N . ARG A 1 97 ? 12.943 4.169 -13.839 1.00 93.38 97 ARG A N 1
ATOM 729 C CA . ARG A 1 97 ? 12.596 4.589 -12.480 1.00 93.38 97 ARG A CA 1
ATOM 730 C C . ARG A 1 97 ? 11.087 4.579 -12.278 1.00 93.38 97 ARG A C 1
ATOM 732 O O . ARG A 1 97 ? 10.638 4.078 -11.250 1.00 93.38 97 ARG A O 1
ATOM 739 N N . VAL A 1 98 ? 10.313 5.086 -13.240 1.00 95.69 98 VAL A N 1
ATOM 740 C CA . VAL A 1 98 ? 8.842 5.034 -13.176 1.00 95.69 98 VAL A CA 1
ATOM 741 C C . VAL A 1 98 ? 8.354 3.587 -13.160 1.00 95.69 98 VAL A C 1
ATOM 743 O O . VAL A 1 98 ? 7.532 3.245 -12.313 1.00 95.69 98 VAL A O 1
ATOM 746 N N . GLU A 1 99 ? 8.910 2.717 -14.006 1.00 96.69 99 GLU A N 1
ATOM 747 C CA . GLU A 1 99 ? 8.572 1.290 -14.020 1.00 96.69 99 GLU A CA 1
ATOM 748 C C . GLU A 1 99 ? 8.922 0.595 -12.696 1.00 96.69 99 GLU A C 1
ATOM 750 O O . GLU A 1 99 ? 8.084 -0.121 -12.152 1.00 96.69 99 GLU A O 1
ATOM 755 N N . ARG A 1 100 ? 10.103 0.852 -12.112 1.00 96.62 100 ARG A N 1
ATOM 756 C CA . ARG A 1 100 ? 10.468 0.328 -10.779 1.00 96.62 100 ARG A CA 1
ATOM 757 C C . ARG A 1 100 ? 9.449 0.722 -9.721 1.00 96.62 100 ARG A C 1
ATOM 759 O O . ARG A 1 100 ? 8.972 -0.142 -8.987 1.00 96.62 100 ARG A O 1
ATOM 766 N N . VAL A 1 101 ? 9.126 2.016 -9.638 1.00 97.38 101 VAL A N 1
ATOM 767 C CA . VAL A 1 101 ? 8.157 2.532 -8.661 1.00 97.38 101 VAL A CA 1
ATOM 768 C C . VAL A 1 101 ? 6.789 1.900 -8.891 1.00 97.38 101 VAL A C 1
ATOM 770 O O . VAL A 1 101 ? 6.181 1.427 -7.937 1.00 97.38 101 VAL A O 1
ATOM 773 N N . PHE A 1 102 ? 6.344 1.811 -10.143 1.00 98.25 102 PHE A N 1
ATOM 774 C CA . PHE A 1 102 ? 5.085 1.169 -10.495 1.00 98.25 102 PHE A CA 1
ATOM 775 C C . PHE A 1 102 ? 5.029 -0.288 -10.036 1.00 98.25 102 PHE A C 1
ATOM 777 O O . PHE A 1 102 ? 4.088 -0.669 -9.344 1.00 98.25 102 PHE A O 1
ATOM 784 N N . LEU A 1 103 ? 6.050 -1.089 -10.350 1.00 98.06 103 LEU A N 1
ATOM 785 C CA . LEU A 1 103 ? 6.113 -2.495 -9.949 1.00 98.06 103 LEU A CA 1
ATOM 786 C C . LEU A 1 103 ? 6.169 -2.652 -8.427 1.00 98.06 103 LEU A C 1
ATOM 788 O O . LEU A 1 103 ? 5.502 -3.526 -7.881 1.00 98.06 103 LEU A O 1
ATOM 792 N N . TYR A 1 104 ? 6.902 -1.786 -7.724 1.00 97.88 104 TYR A N 1
ATOM 793 C CA . TYR A 1 104 ? 6.921 -1.782 -6.262 1.00 97.88 104 TYR A CA 1
ATOM 794 C C . TYR A 1 104 ? 5.533 -1.488 -5.675 1.00 97.88 104 TYR A C 1
ATOM 796 O O . TYR A 1 104 ? 5.072 -2.201 -4.783 1.00 97.88 104 TYR A O 1
ATOM 804 N N . CYS A 1 105 ? 4.833 -0.476 -6.194 1.00 98.19 105 CYS A N 1
ATOM 805 C CA . CYS A 1 105 ? 3.470 -0.169 -5.769 1.00 98.19 105 CYS A CA 1
ATOM 806 C C . CYS A 1 105 ? 2.496 -1.304 -6.120 1.00 98.19 105 CYS A C 1
ATOM 808 O O . CYS A 1 105 ? 1.607 -1.599 -5.325 1.00 98.19 105 CYS A O 1
ATOM 810 N N . LEU A 1 106 ? 2.675 -1.975 -7.261 1.00 98.38 106 LEU A N 1
ATOM 811 C CA . LEU A 1 106 ? 1.863 -3.112 -7.703 1.00 98.38 106 LEU A CA 1
ATOM 812 C C . LEU A 1 106 ? 2.018 -4.326 -6.771 1.00 98.38 106 LEU A C 1
ATOM 814 O O . LEU A 1 106 ? 1.021 -4.934 -6.376 1.00 98.38 106 LEU A O 1
ATOM 818 N N . ILE A 1 107 ? 3.254 -4.626 -6.355 1.00 97.94 107 ILE A N 1
ATOM 819 C CA . ILE A 1 107 ? 3.569 -5.677 -5.373 1.00 97.94 107 ILE A CA 1
ATOM 820 C C . ILE A 1 107 ? 2.851 -5.419 -4.050 1.00 97.94 107 ILE A C 1
ATOM 822 O O . ILE A 1 107 ? 2.308 -6.350 -3.471 1.00 97.94 107 ILE A O 1
ATOM 826 N N . TRP A 1 108 ? 2.827 -4.172 -3.571 1.00 97.12 108 TRP A N 1
ATOM 827 C CA . TRP A 1 108 ? 2.273 -3.822 -2.255 1.00 97.12 108 TRP A CA 1
ATOM 828 C C . TRP A 1 108 ? 0.815 -3.345 -2.267 1.00 97.12 108 TRP A C 1
ATOM 830 O O . TRP A 1 108 ? 0.287 -2.968 -1.221 1.00 97.12 108 TRP A O 1
ATOM 840 N N . SER A 1 109 ? 0.159 -3.390 -3.425 1.00 97.50 109 SER A N 1
ATOM 841 C CA . SER A 1 109 ? -1.282 -3.172 -3.573 1.00 97.50 109 SER A CA 1
ATOM 842 C C . SER A 1 109 ? -1.963 -4.489 -3.938 1.00 97.50 109 SER A C 1
ATOM 844 O O . SER A 1 109 ? -2.413 -5.213 -3.056 1.00 97.50 109 SER A O 1
ATOM 846 N N . ILE A 1 110 ? -1.953 -4.854 -5.218 1.00 98.00 110 ILE A N 1
ATOM 847 C CA . ILE A 1 110 ? -2.609 -6.055 -5.747 1.00 98.00 110 ILE A CA 1
ATOM 848 C C . ILE A 1 110 ? -1.881 -7.327 -5.295 1.00 98.00 110 ILE A C 1
ATOM 850 O O . ILE A 1 110 ? -2.507 -8.279 -4.841 1.00 98.00 110 ILE A O 1
ATOM 854 N N . GLY A 1 111 ? -0.547 -7.342 -5.351 1.00 97.06 111 GLY A N 1
ATOM 855 C CA . GLY A 1 111 ? 0.237 -8.474 -4.844 1.00 97.06 111 GLY A CA 1
ATOM 856 C C . GLY A 1 111 ? 0.236 -8.577 -3.314 1.00 97.06 111 GLY A C 1
ATOM 857 O O . GLY A 1 111 ? 0.553 -9.628 -2.767 1.00 97.06 111 GLY A O 1
ATOM 858 N N . GLY A 1 112 ? -0.118 -7.500 -2.610 1.00 94.38 112 GLY A N 1
ATOM 859 C CA . GLY A 1 112 ? 0.013 -7.398 -1.158 1.00 94.38 112 GLY A CA 1
ATOM 860 C C . GLY A 1 112 ? -1.106 -8.102 -0.399 1.00 94.38 112 GLY A C 1
ATOM 861 O O . GLY A 1 112 ? -0.934 -8.409 0.780 1.00 94.38 112 GLY A O 1
ATOM 862 N N . VAL A 1 113 ? -2.229 -8.368 -1.072 1.00 95.38 113 VAL A N 1
ATOM 863 C CA . VAL A 1 113 ? -3.425 -8.968 -0.469 1.00 95.38 113 VAL A CA 1
ATOM 864 C C . VAL A 1 113 ? -3.429 -10.493 -0.491 1.00 95.38 113 VAL A C 1
ATOM 866 O O . VAL A 1 113 ? -4.276 -11.095 0.163 1.00 95.38 113 VAL A O 1
ATOM 869 N N . VAL A 1 114 ? -2.495 -11.142 -1.190 1.00 96.75 114 VAL A N 1
ATOM 870 C CA . VAL A 1 114 ? -2.413 -12.611 -1.210 1.00 96.75 114 VAL A CA 1
ATOM 871 C C . VAL A 1 114 ? -1.798 -13.156 0.077 1.00 96.75 114 VAL A C 1
ATOM 873 O O . VAL A 1 114 ? -0.961 -12.507 0.715 1.00 96.75 114 VAL A O 1
ATOM 876 N N . GLU A 1 115 ? -2.175 -14.376 0.455 1.00 95.31 115 GLU A N 1
ATOM 877 C CA . GLU A 1 115 ? -1.533 -15.076 1.566 1.00 95.31 115 GLU A CA 1
ATOM 878 C C . GLU A 1 115 ? -0.025 -15.260 1.327 1.00 95.31 115 GLU A C 1
ATOM 880 O O . GLU A 1 115 ? 0.450 -15.409 0.200 1.00 95.31 115 GLU A O 1
ATOM 885 N N . GLN A 1 116 ? 0.760 -15.321 2.407 1.00 93.12 116 GLN A N 1
ATOM 886 C CA . GLN A 1 116 ? 2.223 -15.410 2.321 1.00 93.12 116 GLN A CA 1
ATOM 887 C C . GLN A 1 116 ? 2.715 -16.604 1.483 1.00 93.12 116 GLN A C 1
ATOM 889 O O . GLN A 1 116 ? 3.702 -16.472 0.762 1.00 93.12 116 GLN A O 1
ATOM 894 N N . LYS A 1 117 ? 2.008 -17.740 1.535 1.00 95.69 117 LYS A N 1
ATOM 895 C CA . LYS A 1 117 ? 2.326 -18.956 0.767 1.00 95.69 117 LYS A CA 1
ATOM 896 C C . LYS A 1 117 ? 2.137 -18.793 -0.750 1.00 95.69 117 LYS A C 1
ATOM 898 O O . LYS A 1 117 ? 2.730 -19.545 -1.514 1.00 95.69 117 LYS A O 1
ATOM 903 N N . GLU A 1 118 ? 1.342 -17.812 -1.176 1.00 97.00 118 GLU A N 1
ATOM 904 C CA . GLU A 1 118 ? 1.026 -17.533 -2.583 1.00 97.00 118 GLU A CA 1
ATOM 905 C C . GLU A 1 118 ? 2.003 -16.522 -3.207 1.00 97.00 118 GLU A C 1
ATOM 907 O O . GLU A 1 118 ? 2.125 -16.436 -4.429 1.00 97.00 118 GLU A O 1
ATOM 912 N N . ARG A 1 119 ? 2.770 -15.789 -2.386 1.00 96.12 119 ARG A N 1
ATOM 913 C CA . ARG A 1 119 ? 3.759 -14.802 -2.853 1.00 96.12 119 ARG A CA 1
ATOM 914 C C . ARG A 1 119 ? 4.764 -15.342 -3.880 1.00 96.12 119 ARG A C 1
ATOM 916 O O . ARG A 1 119 ? 5.046 -14.601 -4.819 1.00 96.12 119 ARG A O 1
ATOM 923 N N . PRO A 1 120 ? 5.273 -16.590 -3.794 1.00 96.69 120 PRO A N 1
ATOM 924 C CA . PRO A 1 120 ? 6.142 -17.145 -4.835 1.00 96.69 120 PRO A CA 1
ATOM 925 C C . PRO A 1 120 ? 5.477 -17.242 -6.218 1.00 96.69 120 PRO A C 1
ATOM 927 O O . PRO A 1 120 ? 6.153 -17.089 -7.234 1.00 96.69 120 PRO A O 1
ATOM 930 N N . LYS A 1 121 ? 4.156 -17.462 -6.281 1.00 97.50 121 LYS A N 1
ATOM 931 C CA . LYS A 1 121 ? 3.411 -17.486 -7.549 1.00 97.50 121 LYS A CA 1
ATOM 932 C C . LYS A 1 121 ? 3.340 -16.088 -8.166 1.00 97.50 121 LYS A C 1
ATOM 934 O O . LYS A 1 121 ? 3.628 -15.922 -9.349 1.00 97.50 121 LYS A O 1
ATOM 939 N N . VAL A 1 122 ? 3.007 -15.085 -7.349 1.00 97.69 122 VAL A N 1
ATOM 940 C CA . VAL A 1 122 ? 2.958 -13.672 -7.764 1.00 97.69 122 VAL A CA 1
ATOM 941 C C . VAL A 1 122 ? 4.340 -13.172 -8.187 1.00 97.69 122 VAL A C 1
ATOM 943 O O . VAL A 1 122 ? 4.467 -12.505 -9.211 1.00 97.69 122 VAL A O 1
ATOM 946 N N . ASP A 1 123 ? 5.383 -13.535 -7.440 1.00 96.62 123 ASP A N 1
ATOM 947 C CA . ASP A 1 123 ? 6.778 -13.261 -7.784 1.00 96.62 123 ASP A CA 1
ATOM 948 C C . ASP A 1 123 ? 7.130 -13.763 -9.187 1.00 96.62 123 ASP A C 1
ATOM 950 O O . ASP A 1 123 ? 7.598 -12.987 -10.021 1.00 96.62 123 ASP A O 1
ATOM 954 N N . LEU A 1 124 ? 6.862 -15.042 -9.466 1.00 95.81 124 LEU A N 1
ATOM 955 C CA . LEU A 1 124 ? 7.136 -15.626 -10.773 1.00 95.81 124 LEU A CA 1
ATOM 956 C C . LEU A 1 124 ? 6.348 -14.908 -11.875 1.00 95.81 124 LEU A C 1
ATOM 958 O O . LEU A 1 124 ? 6.932 -14.537 -12.894 1.00 95.81 124 LEU A O 1
ATOM 962 N N . HIS A 1 125 ? 5.054 -14.661 -11.654 1.00 96.69 125 HIS A N 1
ATOM 963 C CA . HIS A 1 125 ? 4.201 -13.952 -12.607 1.00 96.69 125 HIS A CA 1
ATOM 964 C C . HIS A 1 125 ? 4.784 -12.577 -12.967 1.00 96.69 125 HIS A C 1
ATOM 966 O O . HIS A 1 125 ? 4.983 -12.269 -14.142 1.00 96.69 125 HIS A O 1
ATOM 972 N N . LEU A 1 126 ? 5.147 -11.771 -11.966 1.00 96.62 126 LEU A N 1
ATOM 973 C CA . LEU A 1 126 ? 5.707 -10.439 -12.188 1.00 96.62 126 LEU A CA 1
ATOM 974 C C . LEU A 1 126 ? 7.081 -10.486 -12.862 1.00 96.62 126 LEU A C 1
ATOM 976 O O . LEU A 1 126 ? 7.315 -9.735 -13.809 1.00 96.62 126 LEU A O 1
ATOM 980 N N . ARG A 1 127 ? 7.975 -11.385 -12.434 1.00 94.75 127 ARG A N 1
ATOM 981 C CA . ARG A 1 127 ? 9.324 -11.503 -13.012 1.00 94.75 127 ARG A CA 1
ATOM 982 C C . ARG A 1 127 ? 9.326 -11.987 -14.455 1.00 94.75 127 ARG A C 1
ATOM 984 O O . ARG A 1 127 ? 10.206 -11.601 -15.210 1.00 94.75 127 ARG A O 1
ATOM 991 N N . THR A 1 128 ? 8.347 -12.790 -14.865 1.00 94.06 128 THR A N 1
ATOM 992 C CA . THR A 1 128 ? 8.190 -13.133 -16.292 1.00 94.06 128 THR A CA 1
ATOM 993 C C . THR A 1 128 ? 7.708 -11.953 -17.133 1.00 94.06 128 THR A C 1
ATOM 995 O O . THR A 1 128 ? 7.897 -11.938 -18.346 1.00 94.06 128 THR A O 1
ATOM 998 N N . ALA A 1 129 ? 7.096 -10.955 -16.495 1.00 92.88 129 ALA A N 1
ATOM 999 C CA . ALA A 1 129 ? 6.510 -9.807 -17.160 1.00 92.88 129 ALA A CA 1
ATOM 1000 C C . ALA A 1 129 ? 7.408 -8.559 -17.149 1.00 92.88 129 ALA A C 1
ATOM 1002 O O . ALA A 1 129 ? 7.095 -7.633 -17.893 1.00 92.88 129 ALA A O 1
ATOM 1003 N N . SER A 1 130 ? 8.496 -8.498 -16.369 1.00 92.69 130 SER A N 1
ATOM 1004 C CA . SER A 1 130 ? 9.473 -7.393 -16.392 1.00 92.69 130 SER A CA 1
ATOM 1005 C C . SER A 1 130 ? 10.869 -7.836 -15.947 1.00 92.69 130 SER A C 1
ATOM 1007 O O . SER A 1 130 ? 11.014 -8.549 -14.957 1.00 92.69 130 SER A O 1
ATOM 1009 N N . ASP A 1 131 ? 11.897 -7.312 -16.615 1.00 89.88 131 ASP A N 1
ATOM 1010 C CA . ASP A 1 131 ? 13.313 -7.520 -16.274 1.00 89.88 131 ASP A CA 1
ATOM 1011 C C . ASP A 1 131 ? 13.854 -6.481 -15.271 1.00 89.88 131 ASP A C 1
ATOM 1013 O O . ASP A 1 131 ? 15.035 -6.471 -14.930 1.00 89.88 131 ASP A O 1
ATOM 1017 N N . THR A 1 132 ? 12.995 -5.580 -14.787 1.00 91.38 132 THR A N 1
ATOM 1018 C CA . THR A 1 132 ? 13.364 -4.464 -13.902 1.00 91.38 132 THR A CA 1
ATOM 1019 C C . THR A 1 132 ? 13.641 -4.898 -12.448 1.00 91.38 132 THR A C 1
ATOM 1021 O O . THR A 1 132 ? 14.144 -4.108 -11.639 1.00 91.38 132 THR A O 1
ATOM 1024 N N . PHE A 1 133 ? 13.323 -6.147 -12.097 1.00 91.50 133 PHE A N 1
ATOM 1025 C CA . PHE A 1 133 ? 13.540 -6.723 -10.768 1.00 91.50 133 PHE A CA 1
ATOM 1026 C C . PHE A 1 133 ? 15.018 -7.051 -10.488 1.00 91.50 133 PHE A C 1
ATOM 1028 O O . PHE A 1 133 ? 15.797 -7.289 -11.414 1.00 91.50 133 PHE A O 1
ATOM 1035 N N . PRO A 1 134 ? 15.442 -7.082 -9.210 1.00 87.88 134 PRO A N 1
ATOM 1036 C CA . PRO A 1 134 ? 16.800 -7.477 -8.861 1.00 87.88 134 PRO A CA 1
ATOM 1037 C C . PRO A 1 134 ? 17.038 -8.964 -9.134 1.00 87.88 134 PRO A C 1
ATOM 1039 O O . PRO A 1 134 ? 16.112 -9.774 -9.197 1.00 87.88 134 PRO A O 1
ATOM 1042 N N . LYS A 1 135 ? 18.316 -9.344 -9.230 1.00 86.31 135 LYS A N 1
ATOM 1043 C CA . LYS A 1 135 ? 18.708 -10.756 -9.230 1.00 86.31 135 LYS A CA 1
ATOM 1044 C C . LYS A 1 135 ? 18.459 -11.341 -7.841 1.00 86.31 135 LYS A C 1
ATOM 1046 O O . LYS A 1 135 ? 19.238 -11.092 -6.925 1.00 86.31 135 LYS A O 1
ATOM 1051 N N . LEU A 1 136 ? 17.376 -12.098 -7.711 1.00 86.81 136 LEU A N 1
ATOM 1052 C CA . LEU A 1 136 ? 16.990 -12.757 -6.465 1.00 86.81 136 LEU A CA 1
ATOM 1053 C C . LEU A 1 136 ? 17.932 -13.924 -6.150 1.00 86.81 136 LEU A C 1
ATOM 1055 O O . LEU A 1 136 ? 18.369 -14.641 -7.058 1.00 86.81 136 LE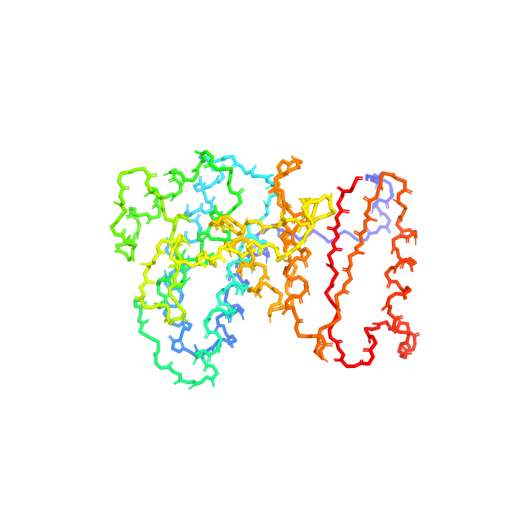U A O 1
ATOM 1059 N N . LYS A 1 137 ? 18.231 -14.146 -4.867 1.00 85.75 137 LYS A N 1
ATOM 1060 C CA . LYS A 1 137 ? 18.899 -15.374 -4.424 1.00 85.75 137 LYS A CA 1
ATOM 1061 C C . LYS A 1 137 ? 17.904 -16.533 -4.396 1.00 85.75 137 LYS A C 1
ATOM 1063 O O . LYS A 1 137 ? 16.689 -16.344 -4.408 1.00 85.75 137 LYS A O 1
ATOM 1068 N N . SER A 1 138 ? 18.432 -17.754 -4.327 1.00 72.56 138 SER A N 1
ATOM 1069 C CA . SER A 1 138 ? 17.615 -18.951 -4.108 1.00 72.56 138 SER A CA 1
ATOM 1070 C C . SER A 1 138 ? 16.753 -18.758 -2.857 1.00 72.56 138 SER A C 1
ATOM 1072 O O . SER A 1 138 ? 17.313 -18.471 -1.808 1.00 72.56 138 SER A O 1
ATOM 1074 N N . SER A 1 139 ? 15.433 -18.933 -3.000 1.00 85.12 139 SER A N 1
ATOM 1075 C CA . SER A 1 139 ? 14.357 -18.730 -2.006 1.00 85.12 139 SER A CA 1
ATOM 1076 C C . SER A 1 139 ? 13.850 -17.305 -1.753 1.00 85.12 139 SER A C 1
ATOM 1078 O O . SER A 1 139 ? 12.887 -17.167 -1.004 1.00 85.12 139 SER A O 1
ATOM 1080 N N . GLU A 1 140 ? 14.444 -16.264 -2.335 1.00 92.31 140 GLU A N 1
ATOM 1081 C CA . GLU A 1 140 ? 13.920 -14.895 -2.217 1.00 92.31 140 GLU A CA 1
ATOM 1082 C C . GLU A 1 140 ? 12.839 -14.623 -3.278 1.00 92.31 140 GLU A C 1
ATOM 1084 O O . GLU A 1 140 ? 12.823 -15.231 -4.349 1.00 92.31 140 GLU A O 1
ATOM 1089 N N . THR A 1 141 ? 11.952 -13.677 -2.983 1.00 95.62 141 THR A N 1
ATOM 1090 C CA . THR A 1 141 ? 10.884 -13.184 -3.859 1.00 95.62 141 THR A CA 1
ATOM 1091 C C . THR A 1 141 ? 10.985 -11.668 -4.027 1.00 95.62 141 THR A C 1
ATOM 1093 O O . THR A 1 141 ? 11.648 -10.987 -3.244 1.00 95.62 141 THR A O 1
ATOM 1096 N N . VAL A 1 142 ? 10.261 -11.091 -4.988 1.00 96.38 142 VAL A N 1
ATOM 1097 C CA . VAL A 1 142 ? 10.137 -9.626 -5.123 1.00 96.38 142 VAL A CA 1
ATOM 1098 C C . VAL A 1 142 ? 9.635 -8.924 -3.849 1.00 96.38 142 VAL A C 1
ATOM 1100 O O . VAL A 1 142 ? 9.907 -7.740 -3.661 1.00 96.38 142 VAL A O 1
ATOM 1103 N N . PHE A 1 143 ? 8.943 -9.633 -2.947 1.00 96.19 143 PHE A N 1
ATOM 1104 C CA . PHE A 1 143 ? 8.454 -9.086 -1.675 1.00 96.19 143 PHE A CA 1
ATOM 1105 C C . PHE A 1 143 ? 9.569 -8.868 -0.641 1.00 96.19 143 PHE A C 1
ATOM 1107 O O . PHE A 1 143 ? 9.389 -8.090 0.297 1.00 96.19 143 PHE A O 1
ATOM 1114 N N . ASP A 1 144 ? 10.725 -9.511 -0.816 1.00 95.25 144 ASP A N 1
ATOM 1115 C CA . ASP A 1 144 ? 11.878 -9.395 0.085 1.00 95.25 144 ASP A CA 1
ATOM 1116 C C . ASP A 1 144 ? 12.732 -8.150 -0.203 1.00 95.25 144 ASP A C 1
ATOM 1118 O O . ASP A 1 144 ? 13.692 -7.854 0.516 1.00 95.25 144 ASP A O 1
ATOM 1122 N N . TYR A 1 145 ? 12.340 -7.376 -1.219 1.00 95.56 145 TYR A N 1
ATOM 1123 C CA . TYR A 1 145 ? 13.055 -6.205 -1.695 1.00 95.56 145 TYR A CA 1
ATOM 1124 C C . TYR A 1 145 ? 12.236 -4.920 -1.542 1.00 95.56 145 TYR A C 1
ATOM 1126 O O . TYR A 1 145 ? 11.012 -4.876 -1.684 1.00 95.56 145 TYR A O 1
ATOM 1134 N N . ARG A 1 146 ? 12.963 -3.837 -1.284 1.00 94.69 146 ARG A N 1
ATOM 1135 C CA . ARG A 1 146 ? 12.491 -2.462 -1.189 1.00 94.69 146 ARG A CA 1
ATOM 1136 C C . ARG A 1 146 ? 13.251 -1.603 -2.191 1.00 94.69 146 ARG A C 1
ATOM 1138 O O . ARG A 1 146 ? 14.444 -1.802 -2.413 1.00 94.69 146 ARG A O 1
ATOM 1145 N N . LEU A 1 147 ? 12.581 -0.605 -2.756 1.00 94.50 147 LEU A N 1
ATOM 1146 C CA . LEU A 1 147 ? 13.269 0.463 -3.471 1.00 94.50 147 LEU A CA 1
ATOM 1147 C C . LEU A 1 147 ? 14.035 1.376 -2.507 1.00 94.50 147 LEU A C 1
ATOM 1149 O O . LEU A 1 147 ? 13.528 1.765 -1.449 1.00 94.50 147 LEU A O 1
ATOM 1153 N N . THR A 1 148 ? 15.242 1.765 -2.908 1.00 90.75 148 THR A N 1
ATOM 1154 C CA . THR A 1 148 ? 16.002 2.830 -2.244 1.00 90.75 148 THR A CA 1
ATOM 1155 C C . THR A 1 148 ? 15.219 4.146 -2.248 1.00 90.75 148 THR A C 1
ATOM 1157 O O . THR A 1 148 ? 14.303 4.336 -3.047 1.00 90.75 148 THR A O 1
ATOM 1160 N N . SER A 1 149 ? 15.550 5.088 -1.359 1.00 82.38 149 SER A N 1
ATOM 1161 C CA . SER A 1 149 ? 14.786 6.344 -1.211 1.00 82.38 149 SER A CA 1
ATOM 1162 C C . SER A 1 149 ? 14.707 7.178 -2.498 1.00 82.38 149 SER A C 1
ATOM 1164 O O . SER A 1 149 ? 13.766 7.943 -2.685 1.00 82.38 149 SER A O 1
ATOM 1166 N N . ASN A 1 150 ? 15.676 7.026 -3.404 1.00 82.06 150 ASN A N 1
ATOM 1167 C CA . ASN A 1 150 ? 15.679 7.661 -4.723 1.00 82.06 150 ASN A CA 1
ATOM 1168 C C . ASN A 1 150 ? 15.048 6.781 -5.825 1.00 82.06 150 ASN A C 1
ATOM 1170 O O . ASN A 1 150 ? 15.009 7.198 -6.979 1.00 82.06 150 ASN A O 1
ATOM 1174 N N . ALA A 1 151 ? 14.552 5.589 -5.493 1.00 85.62 151 ALA A N 1
ATOM 1175 C CA . ALA A 1 151 ? 13.991 4.590 -6.399 1.00 85.62 151 ALA A CA 1
ATOM 1176 C C . ALA A 1 151 ? 14.913 4.191 -7.569 1.00 85.62 151 ALA A C 1
ATOM 1178 O O . ALA A 1 151 ? 14.438 3.807 -8.641 1.00 85.62 151 ALA A O 1
ATOM 1179 N N . GLN A 1 152 ? 16.234 4.288 -7.389 1.00 84.81 152 GLN A N 1
ATOM 1180 C CA . GLN A 1 152 ? 17.187 3.891 -8.430 1.00 84.81 152 GLN A CA 1
ATOM 1181 C C . GLN A 1 152 ? 17.465 2.390 -8.427 1.00 84.81 152 GLN A C 1
ATOM 1183 O O . GLN A 1 152 ? 17.681 1.804 -9.487 1.00 84.81 152 GLN A O 1
ATOM 1188 N N . THR A 1 153 ? 17.454 1.769 -7.252 1.00 90.75 153 THR A N 1
ATOM 1189 C CA . THR A 1 153 ? 17.874 0.379 -7.058 1.00 90.75 153 THR A CA 1
ATOM 1190 C C . THR A 1 153 ? 16.954 -0.346 -6.085 1.00 90.75 153 THR A C 1
ATOM 1192 O O . THR A 1 153 ? 16.242 0.270 -5.289 1.00 90.75 153 THR A O 1
ATOM 1195 N N . TRP A 1 154 ? 16.980 -1.672 -6.168 1.00 94.62 154 TRP A N 1
ATOM 1196 C CA . TRP A 1 154 ? 16.321 -2.562 -5.224 1.00 94.62 154 TRP A CA 1
ATOM 1197 C C . TRP A 1 154 ? 17.337 -3.068 -4.207 1.00 94.62 154 TRP A C 1
ATOM 1199 O O . TRP A 1 154 ? 18.427 -3.500 -4.580 1.00 94.62 154 TRP A O 1
ATOM 1209 N N . GLU A 1 155 ? 16.957 -3.067 -2.939 1.00 94.44 155 GLU A N 1
ATOM 1210 C CA . GLU A 1 155 ? 17.748 -3.608 -1.840 1.00 94.44 155 GLU A CA 1
ATOM 1211 C C . GLU A 1 155 ? 16.869 -4.486 -0.952 1.00 94.44 155 GLU A C 1
ATOM 1213 O O . GLU A 1 155 ? 15.666 -4.264 -0.834 1.00 94.44 155 GLU A O 1
ATOM 1218 N N . THR A 1 156 ? 17.456 -5.496 -0.319 1.00 94.62 156 THR A N 1
ATOM 1219 C CA . THR A 1 156 ? 16.718 -6.383 0.590 1.00 94.62 156 THR A CA 1
ATOM 1220 C C . THR A 1 156 ? 16.222 -5.614 1.810 1.00 94.62 156 THR A C 1
ATOM 1222 O O . THR A 1 156 ? 16.972 -4.807 2.355 1.00 94.62 156 THR A O 1
ATOM 1225 N N . TRP A 1 157 ? 15.031 -5.924 2.330 1.00 94.31 157 TRP A N 1
ATOM 1226 C CA . TRP A 1 157 ? 14.497 -5.261 3.532 1.00 94.31 157 TRP A CA 1
ATOM 1227 C C . TRP A 1 157 ? 15.455 -5.259 4.727 1.00 94.31 157 TRP A C 1
ATOM 1229 O O . TRP A 1 157 ? 15.472 -4.297 5.494 1.00 94.31 157 TRP A O 1
ATOM 1239 N N . SER A 1 158 ? 16.290 -6.292 4.856 1.00 90.75 158 SER A N 1
ATOM 1240 C CA . SER A 1 158 ? 17.312 -6.410 5.897 1.00 90.75 158 SER A CA 1
ATOM 1241 C C . SER A 1 158 ? 18.296 -5.233 5.946 1.00 90.75 158 SER A C 1
ATOM 1243 O O . SER A 1 158 ? 18.780 -4.927 7.031 1.00 90.75 158 SER A O 1
ATOM 1245 N N . THR A 1 159 ? 18.572 -4.541 4.830 1.00 91.88 159 THR A N 1
ATOM 1246 C CA . THR A 1 159 ? 19.465 -3.360 4.824 1.00 91.88 159 THR A CA 1
ATOM 1247 C C . THR A 1 159 ? 18.831 -2.142 5.495 1.00 91.88 159 THR A C 1
ATOM 1249 O O . THR A 1 159 ? 19.540 -1.235 5.923 1.00 91.88 159 THR A O 1
ATOM 1252 N N . PHE A 1 160 ? 17.502 -2.131 5.632 1.00 91.38 160 PHE A N 1
ATOM 1253 C CA . PHE A 1 160 ? 16.734 -1.026 6.204 1.00 91.38 160 PHE A CA 1
ATOM 1254 C C . PHE A 1 160 ? 16.302 -1.267 7.651 1.00 91.38 160 PHE A C 1
ATOM 1256 O O . PHE A 1 160 ? 15.673 -0.387 8.241 1.00 91.38 160 PHE A O 1
ATOM 1263 N N . VAL A 1 161 ? 16.598 -2.439 8.222 1.00 91.31 161 VAL A N 1
ATOM 1264 C CA . VAL A 1 161 ? 16.242 -2.760 9.608 1.00 91.31 161 VAL A CA 1
ATOM 1265 C C . VAL A 1 161 ? 17.126 -1.933 10.549 1.00 91.31 161 VAL A C 1
ATOM 1267 O O . VAL A 1 161 ? 18.351 -2.079 10.518 1.00 91.31 161 VAL A O 1
ATOM 1270 N N . PRO A 1 162 ? 16.549 -1.056 11.395 1.00 86.31 162 PRO A N 1
ATOM 1271 C CA . PRO A 1 162 ? 17.329 -0.287 12.356 1.00 86.31 162 PRO A CA 1
ATOM 1272 C C . PRO A 1 162 ? 18.054 -1.209 13.345 1.00 86.31 162 PRO A C 1
ATOM 1274 O O . PRO A 1 162 ? 17.483 -2.221 13.761 1.00 86.31 162 PRO A O 1
ATOM 1277 N N . PRO A 1 163 ? 19.276 -0.859 13.787 1.00 83.81 163 PRO A N 1
ATOM 1278 C CA . PRO A 1 163 ? 19.980 -1.655 14.779 1.00 83.81 163 PRO A CA 1
ATOM 1279 C C . PRO A 1 163 ? 19.177 -1.694 16.080 1.00 83.81 163 PRO A C 1
ATOM 1281 O O . PRO A 1 163 ? 18.718 -0.660 16.577 1.00 83.81 163 PRO A O 1
ATOM 1284 N N . PHE A 1 164 ? 19.031 -2.892 16.642 1.00 80.44 164 PHE A N 1
ATOM 1285 C CA . PHE A 1 164 ? 18.374 -3.078 17.926 1.00 80.44 164 PHE A CA 1
ATOM 1286 C C . PHE A 1 164 ? 19.145 -2.341 19.029 1.00 80.44 164 PHE A C 1
ATOM 1288 O O . PHE A 1 164 ? 20.351 -2.530 19.197 1.00 80.44 164 PHE A O 1
ATOM 1295 N N . LYS A 1 165 ? 18.442 -1.499 19.791 1.00 72.94 165 LYS A N 1
ATOM 1296 C CA . LYS A 1 165 ? 18.989 -0.796 20.954 1.00 72.94 165 LYS A CA 1
ATOM 1297 C C . LYS A 1 165 ? 18.377 -1.391 22.215 1.00 72.94 165 LYS A C 1
ATOM 1299 O O .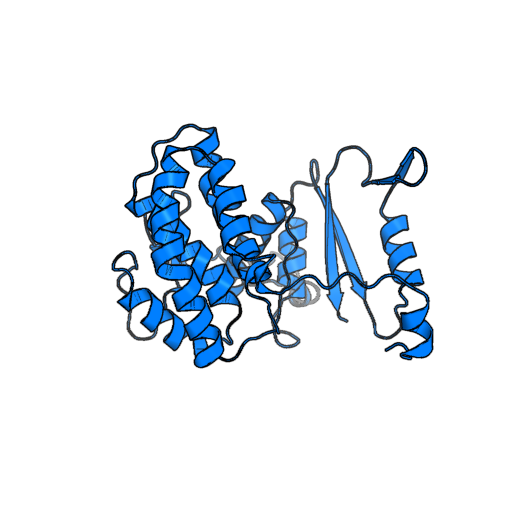 LYS A 1 165 ? 17.198 -1.179 22.482 1.00 72.94 165 LYS A O 1
ATOM 1304 N N . ALA A 1 166 ? 19.181 -2.129 22.979 1.00 68.69 166 ALA A N 1
ATOM 1305 C CA . ALA A 1 166 ? 18.752 -2.669 24.263 1.00 68.69 166 ALA A CA 1
ATOM 1306 C C . ALA A 1 166 ? 18.478 -1.529 25.273 1.00 68.69 166 ALA A C 1
ATOM 1308 O O . ALA A 1 166 ? 19.228 -0.546 25.286 1.00 68.69 166 ALA A O 1
ATOM 1309 N N . PRO A 1 167 ? 17.442 -1.637 26.126 1.00 66.38 167 PRO A N 1
ATOM 1310 C CA . PRO A 1 167 ? 17.192 -0.675 27.196 1.00 66.38 167 PRO A CA 1
ATOM 1311 C C . PRO A 1 167 ? 18.381 -0.592 28.162 1.00 66.38 167 PRO A C 1
ATOM 1313 O O . PRO A 1 167 ? 18.998 -1.603 28.490 1.00 66.38 167 PRO A O 1
ATOM 1316 N N . ALA A 1 168 ? 18.690 0.616 28.639 1.00 65.06 168 ALA A N 1
ATOM 1317 C CA . ALA A 1 168 ? 19.888 0.875 29.437 1.00 65.06 168 ALA A CA 1
ATOM 1318 C C . ALA A 1 168 ? 19.784 0.478 30.927 1.00 65.06 168 ALA A C 1
ATOM 1320 O O . ALA A 1 168 ? 20.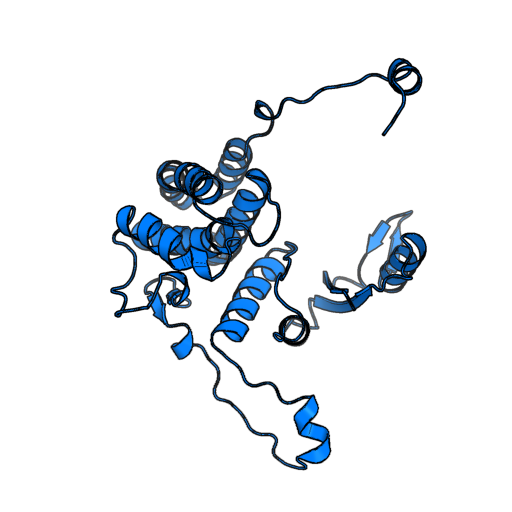809 0.530 31.603 1.00 65.06 168 ALA A O 1
ATOM 1321 N N . LYS A 1 169 ? 18.605 0.101 31.461 1.00 56.91 169 LYS A N 1
ATOM 1322 C CA . LYS A 1 169 ? 18.425 -0.375 32.854 1.00 56.91 169 LYS A CA 1
ATOM 1323 C C . LYS A 1 169 ? 17.070 -1.066 33.097 1.00 56.91 169 LYS A C 1
ATOM 1325 O O . LYS A 1 169 ? 16.111 -0.782 32.390 1.00 56.91 169 LYS A O 1
ATOM 1330 N N . ASP A 1 170 ? 17.066 -1.946 34.106 1.00 56.12 170 ASP A N 1
ATOM 1331 C CA . ASP A 1 170 ? 15.974 -2.745 34.696 1.00 56.12 170 ASP A CA 1
ATOM 1332 C C . ASP A 1 170 ? 15.084 -3.540 33.721 1.00 56.12 170 ASP A C 1
ATOM 1334 O O . ASP A 1 170 ? 14.046 -3.111 33.223 1.00 56.12 170 ASP A O 1
ATOM 1338 N N . MET A 1 171 ? 15.515 -4.783 33.491 1.00 53.97 171 MET A N 1
ATOM 1339 C CA . MET A 1 171 ? 14.911 -5.757 32.579 1.00 53.97 171 MET A CA 1
ATOM 1340 C C . MET A 1 171 ? 13.503 -6.239 32.969 1.00 53.97 171 MET A C 1
ATOM 1342 O O . MET A 1 171 ? 12.846 -6.881 32.158 1.00 53.97 171 MET A O 1
ATOM 1346 N N . THR A 1 172 ? 13.020 -5.986 34.183 1.00 56.72 172 THR A N 1
ATOM 1347 C CA . THR A 1 172 ? 11.755 -6.561 34.674 1.00 56.72 172 THR A CA 1
ATOM 1348 C C . THR A 1 172 ? 10.509 -5.823 34.181 1.00 56.72 172 THR A C 1
ATOM 1350 O O . THR A 1 172 ? 9.504 -6.473 33.912 1.00 56.72 172 THR A O 1
ATOM 1353 N N . GLU A 1 173 ? 10.571 -4.504 33.980 1.00 51.53 173 GLU A N 1
ATOM 1354 C CA . GLU A 1 173 ? 9.463 -3.720 33.396 1.00 51.53 173 GLU A CA 1
ATOM 1355 C C . GLU A 1 173 ? 9.633 -3.519 31.877 1.00 51.53 173 GLU A C 1
ATOM 1357 O O . GLU A 1 173 ? 8.653 -3.437 31.133 1.00 51.53 173 GLU A O 1
ATOM 1362 N N . ALA A 1 174 ? 10.880 -3.528 31.391 1.00 53.72 174 ALA A N 1
ATOM 1363 C CA . ALA A 1 174 ? 11.230 -3.218 30.005 1.00 53.72 174 ALA A CA 1
ATOM 1364 C C . ALA A 1 174 ? 10.972 -4.351 28.992 1.00 53.72 174 ALA A C 1
ATOM 1366 O O . ALA A 1 174 ? 10.932 -4.086 27.795 1.00 53.72 174 ALA A O 1
ATOM 1367 N N . LEU A 1 175 ? 10.791 -5.607 29.423 1.00 51.88 175 LEU A N 1
ATOM 1368 C CA . LEU A 1 175 ? 10.583 -6.727 28.490 1.00 51.88 175 LEU A CA 1
ATOM 1369 C C . LEU A 1 175 ? 9.218 -6.682 27.792 1.00 51.88 175 LEU A C 1
ATOM 1371 O O . LEU A 1 175 ? 9.123 -7.037 26.622 1.00 51.88 175 LEU A O 1
ATOM 1375 N N . SER A 1 176 ? 8.174 -6.218 28.486 1.00 52.00 176 SER A N 1
ATOM 1376 C CA . SER A 1 176 ? 6.815 -6.134 27.926 1.00 52.00 176 SER A CA 1
ATOM 1377 C C . SER A 1 176 ? 6.653 -5.023 26.877 1.00 52.00 176 SER A C 1
ATOM 1379 O O . SER A 1 176 ? 5.753 -5.089 26.043 1.00 52.00 176 SER A O 1
ATOM 1381 N N . SER A 1 177 ? 7.546 -4.028 26.889 1.00 57.75 177 SER A N 1
ATOM 1382 C CA . SER A 1 177 ? 7.601 -2.911 25.938 1.00 57.75 177 SER A CA 1
ATOM 1383 C C . SER A 1 177 ? 8.764 -3.022 24.945 1.00 57.75 177 SER A C 1
ATOM 1385 O O . SER A 1 177 ? 8.961 -2.126 24.119 1.00 57.75 177 SER A O 1
ATOM 1387 N N . LEU A 1 178 ? 9.535 -4.115 25.002 1.00 69.12 178 LEU A N 1
ATOM 1388 C CA . LEU A 1 178 ? 10.702 -4.309 24.158 1.00 69.12 178 LEU A CA 1
ATOM 1389 C C . LEU A 1 178 ? 10.278 -4.615 22.724 1.00 69.12 178 LEU A C 1
ATOM 1391 O O . LEU A 1 178 ? 9.761 -5.688 22.422 1.00 69.12 178 LEU A O 1
ATOM 1395 N N . PHE A 1 179 ? 10.562 -3.683 21.822 1.00 73.44 179 PHE A N 1
ATOM 1396 C CA . PHE A 1 179 ? 10.376 -3.899 20.401 1.00 73.44 179 PHE A CA 1
ATOM 1397 C C . PHE A 1 179 ? 11.700 -4.177 19.701 1.00 73.44 179 PHE A C 1
ATOM 1399 O O . PHE A 1 179 ? 12.640 -3.384 19.777 1.00 73.44 179 PHE A O 1
ATOM 1406 N N . VAL A 1 180 ? 11.740 -5.286 18.969 1.00 83.00 180 VAL A N 1
ATOM 1407 C CA . VAL A 1 180 ? 12.857 -5.644 18.099 1.00 83.00 180 VAL A CA 1
ATOM 1408 C C . VAL A 1 180 ? 12.429 -5.376 16.656 1.00 83.00 180 VAL A C 1
ATOM 1410 O O . VAL A 1 180 ? 11.557 -6.087 16.157 1.00 83.00 180 VAL A O 1
ATOM 1413 N N . PRO A 1 181 ? 13.013 -4.374 15.971 1.00 84.88 181 PRO A N 1
ATOM 1414 C CA . PRO A 1 181 ? 12.732 -4.148 14.563 1.00 84.88 181 PRO A CA 1
ATOM 1415 C C . PRO A 1 181 ? 13.141 -5.364 13.727 1.00 84.88 181 PRO A C 1
ATOM 1417 O O . PRO A 1 181 ? 14.257 -5.869 13.840 1.00 84.88 181 PRO A O 1
ATOM 1420 N N . THR A 1 182 ? 12.240 -5.812 12.865 1.00 90.56 182 THR A N 1
ATOM 1421 C CA . THR A 1 182 ? 12.456 -6.871 11.877 1.00 90.56 182 THR A CA 1
ATOM 1422 C C . THR A 1 182 ? 12.197 -6.337 10.469 1.00 90.56 182 THR A C 1
ATOM 1424 O O . THR A 1 182 ? 11.634 -5.254 10.295 1.00 90.56 182 THR A O 1
ATOM 1427 N N . ALA A 1 183 ? 12.572 -7.107 9.444 1.00 91.56 183 ALA A N 1
ATOM 1428 C CA . ALA A 1 183 ? 12.247 -6.774 8.056 1.00 91.56 183 ALA A CA 1
ATOM 1429 C C . ALA A 1 183 ? 10.732 -6.566 7.858 1.00 91.56 183 ALA A C 1
ATOM 1431 O O . ALA A 1 183 ? 10.321 -5.619 7.189 1.00 91.56 183 ALA A O 1
ATOM 1432 N N . ASP A 1 184 ? 9.907 -7.395 8.502 1.00 89.38 184 ASP A N 1
ATOM 1433 C CA . ASP A 1 184 ? 8.448 -7.324 8.414 1.00 89.38 184 ASP A CA 1
ATOM 1434 C C . ASP A 1 184 ? 7.872 -6.077 9.079 1.00 89.38 184 ASP A C 1
ATOM 1436 O O . ASP A 1 184 ? 7.025 -5.406 8.482 1.00 89.38 184 ASP A O 1
ATOM 1440 N N . SER A 1 185 ? 8.360 -5.714 10.267 1.00 90.62 185 SER A N 1
ATOM 1441 C CA . SER A 1 185 ? 7.906 -4.492 10.929 1.00 90.62 185 SER A CA 1
ATOM 1442 C C . SER A 1 185 ? 8.361 -3.248 10.170 1.00 90.62 185 SER A C 1
ATOM 1444 O O . SER A 1 185 ? 7.565 -2.347 9.934 1.00 90.62 185 SER A O 1
ATOM 1446 N N . THR A 1 186 ? 9.619 -3.201 9.709 1.00 92.25 186 THR A N 1
ATOM 1447 C CA . THR A 1 186 ? 10.144 -2.078 8.911 1.00 92.25 186 THR A CA 1
ATOM 1448 C C . THR A 1 186 ? 9.337 -1.885 7.629 1.00 92.25 186 THR A C 1
ATOM 1450 O O . THR A 1 186 ? 9.015 -0.756 7.253 1.00 92.25 186 THR A O 1
ATOM 1453 N N . ARG A 1 187 ? 8.967 -2.988 6.982 1.00 93.81 187 ARG A N 1
ATOM 1454 C CA . ARG A 1 187 ? 8.119 -3.002 5.796 1.00 93.81 187 ARG A CA 1
ATOM 1455 C C . ARG A 1 187 ? 6.712 -2.489 6.068 1.00 93.81 187 ARG A C 1
ATOM 1457 O O . ARG A 1 187 ? 6.257 -1.577 5.381 1.00 93.81 187 ARG A O 1
ATOM 1464 N N . THR A 1 188 ? 6.047 -3.047 7.074 1.00 93.06 188 THR A N 1
ATOM 1465 C CA . THR A 1 188 ? 4.688 -2.651 7.470 1.00 93.06 188 THR A CA 1
ATOM 1466 C C . THR A 1 188 ? 4.639 -1.166 7.808 1.00 93.06 188 THR A C 1
ATOM 1468 O O . THR A 1 188 ? 3.787 -0.433 7.313 1.00 93.06 188 THR A O 1
ATOM 1471 N N . GLN A 1 189 ? 5.620 -0.702 8.575 1.00 91.62 189 GLN A N 1
ATOM 1472 C CA . GLN A 1 189 ? 5.783 0.692 8.953 1.00 91.62 189 GLN A CA 1
ATOM 1473 C C . GLN A 1 189 ? 5.929 1.622 7.746 1.00 91.62 189 GLN A C 1
ATOM 1475 O O . GLN A 1 189 ? 5.205 2.610 7.668 1.00 91.62 189 GLN A O 1
ATOM 1480 N N . LEU A 1 190 ? 6.798 1.287 6.785 1.00 93.19 190 LEU A N 1
ATOM 1481 C CA . LEU A 1 190 ? 6.961 2.095 5.576 1.00 93.19 190 LEU A CA 1
ATOM 1482 C C . LEU A 1 190 ? 5.654 2.201 4.783 1.00 93.19 190 LEU A C 1
ATOM 1484 O O . LEU A 1 190 ? 5.296 3.285 4.333 1.00 93.19 190 LEU A O 1
ATOM 1488 N N . LEU A 1 191 ? 4.953 1.082 4.582 1.00 94.88 191 LEU A N 1
ATOM 1489 C CA . LEU A 1 191 ? 3.707 1.078 3.815 1.00 94.88 191 LEU A CA 1
ATOM 1490 C C . LEU A 1 191 ? 2.633 1.924 4.501 1.00 94.88 191 LEU A C 1
ATOM 1492 O O . LEU A 1 191 ? 1.978 2.724 3.836 1.00 94.88 191 LEU A O 1
ATOM 1496 N N . LEU A 1 192 ? 2.494 1.806 5.825 1.00 93.75 192 LEU A N 1
ATOM 1497 C CA . LEU A 1 192 ? 1.589 2.655 6.597 1.00 93.75 192 LEU A CA 1
ATOM 1498 C C . LEU A 1 192 ? 1.937 4.141 6.454 1.00 93.75 192 LEU A C 1
ATOM 1500 O O . LEU A 1 192 ? 1.036 4.941 6.217 1.00 93.75 192 LEU A O 1
ATOM 1504 N N . ASP A 1 193 ? 3.220 4.506 6.542 1.00 91.62 193 ASP A N 1
ATOM 1505 C CA . ASP A 1 193 ? 3.664 5.894 6.376 1.00 91.62 193 ASP A CA 1
ATOM 1506 C C . ASP A 1 193 ? 3.300 6.439 4.982 1.00 91.62 193 ASP A C 1
ATOM 1508 O O . ASP A 1 193 ? 2.835 7.575 4.862 1.00 91.62 193 ASP A O 1
ATOM 1512 N N . LEU A 1 194 ? 3.426 5.624 3.924 1.00 93.62 194 LEU A N 1
ATOM 1513 C CA . LEU A 1 194 ? 3.017 6.011 2.568 1.00 93.62 194 LEU A CA 1
ATOM 1514 C C . LEU A 1 194 ? 1.507 6.288 2.485 1.00 93.62 194 LEU A C 1
ATOM 1516 O O . LEU A 1 194 ? 1.114 7.328 1.950 1.00 93.62 194 LEU A O 1
ATOM 1520 N N . TYR A 1 195 ? 0.663 5.423 3.054 1.00 93.56 195 TYR A N 1
ATOM 1521 C CA . TYR A 1 195 ? -0.790 5.635 3.087 1.00 93.56 195 TYR A CA 1
ATOM 1522 C C . TYR A 1 195 ? -1.185 6.858 3.929 1.00 93.56 195 TYR A C 1
ATOM 1524 O O . TYR A 1 195 ? -1.952 7.708 3.461 1.00 93.56 195 TYR A O 1
ATOM 1532 N N . VAL A 1 196 ? -0.610 7.006 5.128 1.00 90.31 196 VAL A N 1
ATOM 1533 C CA . VAL A 1 196 ? -0.868 8.139 6.033 1.00 90.31 196 VAL A CA 1
ATOM 1534 C C . VAL A 1 196 ? -0.448 9.459 5.393 1.00 90.31 196 VAL A C 1
ATOM 1536 O O . VAL A 1 196 ? -1.221 10.416 5.427 1.00 90.31 196 VAL A O 1
ATOM 1539 N N . SER A 1 197 ? 0.705 9.507 4.714 1.00 89.62 197 SER A N 1
ATOM 1540 C CA . SER A 1 197 ? 1.162 10.708 3.996 1.00 89.62 197 SER A CA 1
ATOM 1541 C C . SER A 1 197 ? 0.169 11.183 2.929 1.00 89.62 197 SER A C 1
ATOM 1543 O O . SER A 1 197 ? 0.146 12.362 2.560 1.00 89.62 197 SER A O 1
ATOM 1545 N N . ARG A 1 198 ? -0.689 10.273 2.447 1.00 91.31 198 ARG A N 1
ATOM 1546 C CA . ARG A 1 198 ? -1.746 10.559 1.478 1.00 91.31 198 ARG A CA 1
ATOM 1547 C C . ARG A 1 198 ? -3.138 10.675 2.070 1.00 91.31 198 ARG A C 1
ATOM 1549 O O . ARG A 1 198 ? -4.078 10.878 1.308 1.00 91.31 198 ARG A O 1
ATOM 1556 N N . GLY A 1 199 ? -3.265 10.626 3.395 1.00 90.31 199 GLY A N 1
ATOM 1557 C CA . GLY A 1 199 ? -4.555 10.663 4.075 1.00 90.31 199 GLY A CA 1
ATOM 1558 C C . GLY A 1 199 ? -5.448 9.492 3.666 1.00 90.31 199 GLY A C 1
ATOM 1559 O O . GLY A 1 199 ? -6.667 9.636 3.621 1.00 90.31 199 GLY A O 1
ATOM 1560 N N . ARG A 1 200 ? -4.842 8.358 3.296 1.00 93.19 200 ARG A N 1
ATOM 1561 C CA . ARG A 1 200 ? -5.550 7.156 2.861 1.00 93.19 200 ARG A CA 1
ATOM 1562 C C . ARG A 1 200 ? -5.581 6.132 3.998 1.00 93.19 200 ARG A C 1
ATOM 1564 O O . ARG A 1 200 ? -4.560 5.948 4.662 1.00 93.19 200 ARG A O 1
ATOM 1571 N N . PRO A 1 201 ? -6.728 5.477 4.245 1.00 92.12 201 PRO A N 1
ATOM 1572 C CA . PRO A 1 201 ? -6.811 4.417 5.240 1.00 92.12 201 PRO A CA 1
ATOM 1573 C C . PRO A 1 201 ? -6.058 3.169 4.763 1.00 92.12 201 PRO A C 1
ATOM 1575 O O . PRO A 1 201 ? -5.976 2.901 3.566 1.00 92.12 201 PRO A O 1
ATOM 1578 N N . ALA A 1 202 ? -5.545 2.393 5.714 1.00 91.81 202 ALA A N 1
ATOM 1579 C CA . ALA A 1 202 ? -4.915 1.101 5.470 1.00 91.81 202 ALA A CA 1
ATOM 1580 C C . ALA A 1 202 ? -5.394 0.089 6.517 1.00 91.81 202 ALA A C 1
ATOM 1582 O O . ALA A 1 202 ? -5.663 0.458 7.661 1.00 91.81 202 ALA A O 1
ATOM 1583 N N . MET A 1 203 ? -5.488 -1.182 6.124 1.00 91.12 203 MET A N 1
ATOM 1584 C CA . MET A 1 203 ? -5.882 -2.288 6.995 1.00 91.12 203 MET A CA 1
ATOM 1585 C C . MET A 1 203 ? -4.726 -3.279 7.113 1.00 91.12 203 MET A C 1
ATOM 1587 O O . MET A 1 203 ? -4.160 -3.699 6.105 1.00 91.12 203 MET A O 1
ATOM 1591 N N . LEU A 1 204 ? -4.381 -3.661 8.343 1.00 91.50 204 LEU A N 1
ATOM 1592 C CA . LEU A 1 204 ? -3.404 -4.714 8.604 1.00 91.50 204 LEU A CA 1
ATOM 1593 C C . LEU A 1 204 ? -4.124 -6.013 8.945 1.00 91.50 204 LEU A C 1
ATOM 1595 O O . LEU A 1 204 ? -4.798 -6.106 9.968 1.00 91.50 204 LEU A O 1
ATOM 1599 N N . VAL A 1 205 ? -3.929 -7.032 8.114 1.00 89.88 205 VAL A N 1
ATOM 1600 C CA . VAL A 1 205 ? -4.517 -8.361 8.306 1.00 89.88 205 VAL A CA 1
ATOM 1601 C C . VAL A 1 205 ? -3.425 -9.345 8.712 1.00 89.88 205 VAL A C 1
ATOM 1603 O O . VAL A 1 205 ? -2.315 -9.321 8.184 1.00 89.88 205 VAL A O 1
ATOM 1606 N N . GLY A 1 206 ? -3.726 -10.212 9.676 1.00 87.69 206 GLY A N 1
ATOM 1607 C CA . GLY A 1 206 ? -2.812 -11.264 10.112 1.00 87.69 206 GLY A CA 1
ATOM 1608 C C . GLY A 1 206 ? -3.257 -11.922 11.411 1.00 87.69 206 GLY A C 1
ATOM 1609 O O . GLY A 1 206 ? -4.143 -11.417 12.105 1.00 87.69 206 GLY A O 1
ATOM 1610 N N . ALA A 1 207 ? -2.613 -13.031 11.771 1.00 86.62 207 ALA A N 1
ATOM 1611 C CA . ALA A 1 207 ? -2.934 -13.787 12.979 1.00 86.62 207 ALA A CA 1
ATOM 1612 C C . ALA A 1 207 ? -2.800 -12.951 14.269 1.00 86.62 207 ALA A C 1
ATOM 1614 O O . ALA A 1 207 ? -2.152 -11.898 14.312 1.00 86.62 207 ALA A O 1
ATOM 1615 N N . ARG A 1 208 ? -3.433 -13.407 15.352 1.00 84.50 208 ARG A N 1
ATOM 1616 C CA . ARG A 1 208 ? -3.283 -12.787 16.677 1.00 84.50 208 ARG A CA 1
ATOM 1617 C C . ARG A 1 208 ? -1.848 -12.974 17.183 1.00 84.50 208 ARG A C 1
ATOM 1619 O O . ARG A 1 208 ? -1.250 -14.020 16.963 1.00 84.50 208 ARG A O 1
ATOM 1626 N N . GLY A 1 209 ? -1.301 -11.955 17.847 1.00 82.25 209 GLY A N 1
ATOM 1627 C CA . GLY A 1 209 ? 0.032 -12.020 18.462 1.00 82.25 209 GLY A CA 1
ATOM 1628 C C . GLY A 1 209 ? 1.229 -11.772 17.533 1.00 82.25 209 GLY A C 1
ATOM 1629 O O . GLY A 1 209 ? 2.357 -11.861 17.996 1.00 82.25 209 GLY A O 1
ATOM 1630 N N . VAL A 1 210 ? 1.022 -11.413 16.259 1.00 85.94 210 VAL A N 1
ATOM 1631 C CA . VAL A 1 210 ? 2.124 -11.158 15.296 1.00 85.94 210 VAL A CA 1
ATOM 1632 C C . VAL A 1 210 ? 2.660 -9.717 15.305 1.00 85.94 210 VAL A C 1
ATOM 1634 O O . VAL A 1 210 ? 3.363 -9.317 14.387 1.00 85.94 210 VAL A O 1
ATOM 1637 N N . GLY A 1 211 ? 2.309 -8.908 16.309 1.00 85.38 211 GLY A N 1
ATOM 1638 C CA . GLY A 1 211 ? 2.844 -7.546 16.461 1.00 85.38 211 GLY A CA 1
ATOM 1639 C C . GLY A 1 211 ? 2.125 -6.431 15.684 1.00 85.38 211 GLY A C 1
ATOM 1640 O O . GLY A 1 211 ? 2.594 -5.299 15.717 1.00 85.38 211 GLY A O 1
ATOM 1641 N N . LYS A 1 212 ? 0.964 -6.692 15.055 1.00 88.69 212 LYS A N 1
ATOM 1642 C CA . LYS A 1 212 ? 0.194 -5.679 14.288 1.00 88.69 212 LYS A CA 1
ATOM 1643 C C . LYS A 1 212 ? -0.080 -4.398 15.089 1.00 88.69 212 LYS A C 1
ATOM 1645 O O . LYS A 1 212 ? 0.256 -3.304 14.642 1.00 88.69 212 LYS A O 1
ATOM 1650 N N . SER A 1 213 ? -0.632 -4.538 16.295 1.00 87.88 213 SER A N 1
ATOM 1651 C CA . SER A 1 213 ? -0.939 -3.415 17.192 1.00 87.88 213 SER A CA 1
ATOM 1652 C C . SER A 1 213 ? 0.320 -2.638 17.587 1.00 87.88 213 SER A C 1
ATOM 1654 O O . SER A 1 213 ? 0.298 -1.411 17.685 1.00 87.88 213 SER A O 1
ATOM 1656 N N . THR A 1 214 ? 1.443 -3.340 17.762 1.00 87.50 214 THR A N 1
ATOM 1657 C CA . THR A 1 214 ? 2.748 -2.743 18.072 1.00 87.50 214 THR A CA 1
ATOM 1658 C C . THR A 1 214 ? 3.285 -1.927 16.896 1.00 87.50 214 THR A C 1
ATOM 1660 O O . THR A 1 214 ? 3.739 -0.800 17.099 1.00 87.50 214 THR A O 1
ATOM 1663 N N . ASP A 1 215 ? 3.179 -2.442 15.669 1.00 88.56 215 ASP A N 1
ATOM 1664 C CA . ASP A 1 215 ? 3.580 -1.721 14.457 1.00 88.56 215 ASP A CA 1
ATOM 1665 C C . ASP A 1 215 ? 2.729 -0.469 14.228 1.00 88.56 215 ASP A C 1
ATOM 1667 O O . ASP A 1 215 ? 3.267 0.606 13.940 1.00 88.56 215 ASP A O 1
ATOM 1671 N N . MET A 1 216 ? 1.411 -0.570 14.430 1.00 88.50 216 MET A N 1
ATOM 1672 C CA . MET A 1 216 ? 0.507 0.581 14.367 1.00 88.50 216 MET A CA 1
ATOM 1673 C C . MET A 1 216 ? 0.875 1.627 15.421 1.00 88.50 216 MET A C 1
ATOM 1675 O O . MET A 1 216 ? 1.009 2.804 15.090 1.00 88.50 216 MET A O 1
ATOM 1679 N N . ALA A 1 217 ? 1.091 1.217 16.675 1.00 87.44 217 ALA A N 1
ATOM 1680 C CA . ALA A 1 217 ? 1.476 2.124 17.755 1.00 87.44 217 ALA A CA 1
ATOM 1681 C C . ALA A 1 217 ? 2.772 2.887 17.436 1.00 87.44 217 ALA A C 1
ATOM 1683 O O . ALA A 1 217 ? 2.858 4.094 17.662 1.00 87.44 217 ALA A O 1
ATOM 1684 N N . GLN A 1 218 ? 3.769 2.213 16.860 1.00 86.38 218 GLN A N 1
ATOM 1685 C CA . GLN A 1 218 ? 5.034 2.846 16.487 1.00 86.38 218 GLN A CA 1
ATOM 1686 C C . GLN A 1 218 ? 4.933 3.777 15.296 1.00 86.38 218 GLN A C 1
ATOM 1688 O O . GLN A 1 218 ? 5.587 4.820 15.273 1.00 86.38 218 GLN A O 1
ATOM 1693 N N . MET A 1 219 ? 4.145 3.408 14.288 1.00 87.81 219 MET A N 1
ATOM 1694 C CA . MET A 1 219 ? 3.850 4.313 13.188 1.00 87.81 219 MET A CA 1
ATOM 1695 C C . MET A 1 219 ? 3.195 5.590 13.718 1.00 87.81 219 MET A C 1
ATOM 1697 O O . MET A 1 219 ? 3.666 6.679 13.397 1.00 87.81 219 MET A O 1
ATOM 1701 N N . LEU A 1 220 ? 2.206 5.471 14.610 1.00 87.19 220 LEU A N 1
ATOM 1702 C CA . LEU A 1 220 ? 1.546 6.629 15.212 1.00 87.19 220 LEU A CA 1
ATOM 1703 C C . LEU A 1 220 ? 2.493 7.487 16.062 1.00 87.19 220 LEU A C 1
ATOM 1705 O O . LEU A 1 220 ? 2.386 8.710 16.032 1.00 87.19 220 LEU A O 1
ATOM 1709 N N . HIS A 1 221 ? 3.410 6.872 16.813 1.00 85.50 221 HIS A N 1
ATOM 1710 C CA . HIS A 1 221 ? 4.359 7.603 17.659 1.00 85.50 221 HIS A CA 1
ATOM 1711 C C . HIS A 1 221 ? 5.387 8.413 16.855 1.00 85.50 221 HIS A C 1
ATOM 1713 O O . HIS A 1 221 ? 5.906 9.409 17.349 1.00 85.50 221 HIS A O 1
ATOM 1719 N N . ARG A 1 222 ? 5.679 8.002 15.615 1.00 84.69 222 ARG A N 1
ATOM 1720 C CA . ARG A 1 222 ? 6.642 8.682 14.734 1.00 84.69 222 ARG A CA 1
ATOM 1721 C C . ARG A 1 222 ? 6.043 9.829 13.924 1.00 84.69 222 ARG A C 1
ATOM 1723 O O . ARG A 1 222 ? 6.803 10.570 13.306 1.00 84.69 222 ARG A O 1
ATOM 1730 N N . GLN A 1 223 ? 4.718 9.979 13.914 1.00 87.69 223 GLN A N 1
ATOM 1731 C CA . GLN A 1 223 ? 4.074 11.090 13.217 1.00 87.69 223 GLN A CA 1
ATOM 1732 C C . GLN A 1 223 ? 4.432 12.424 13.880 1.00 87.69 223 GLN A C 1
ATOM 1734 O O . GLN A 1 223 ? 4.554 12.516 15.103 1.00 87.69 223 GLN A O 1
ATOM 1739 N N . ASP A 1 224 ? 4.565 13.476 13.075 1.00 88.06 224 ASP A N 1
ATOM 1740 C CA . ASP A 1 224 ? 4.844 14.816 13.584 1.00 88.06 224 ASP A CA 1
ATOM 1741 C C . ASP A 1 224 ? 3.643 15.342 14.383 1.00 88.06 224 ASP A C 1
ATOM 1743 O O . ASP A 1 224 ? 2.622 15.733 13.816 1.00 88.06 224 ASP A O 1
ATOM 1747 N N . ALA A 1 225 ? 3.784 15.393 15.710 1.00 87.25 225 ALA A N 1
ATOM 1748 C CA . ALA A 1 225 ? 2.742 15.835 16.631 1.00 87.25 225 ALA A CA 1
ATOM 1749 C C . ALA A 1 225 ? 2.310 17.300 16.427 1.00 87.25 225 ALA A C 1
ATOM 1751 O O . ALA A 1 225 ? 1.275 17.717 16.962 1.00 87.25 225 ALA A O 1
ATOM 1752 N N . THR A 1 226 ? 3.082 18.107 15.691 1.00 85.94 226 THR A N 1
ATOM 1753 C CA . THR A 1 226 ? 2.714 19.486 15.345 1.00 85.94 226 THR A CA 1
ATOM 1754 C C . THR A 1 226 ? 1.667 19.534 14.231 1.00 85.94 226 THR A C 1
ATOM 1756 O O . THR A 1 226 ? 0.799 20.406 14.263 1.00 85.94 226 THR A O 1
ATOM 1759 N N . ILE A 1 227 ? 1.681 18.553 13.323 1.00 86.75 227 ILE A N 1
ATOM 1760 C CA . ILE A 1 227 ? 0.812 18.478 12.139 1.00 86.75 227 ILE A CA 1
ATOM 1761 C C . 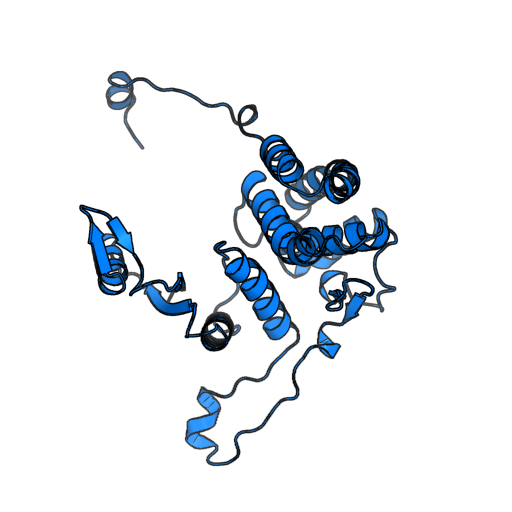ILE A 1 227 ? -0.285 17.424 12.324 1.00 86.75 227 ILE A C 1
ATOM 1763 O O . ILE A 1 227 ? -1.421 17.625 11.896 1.00 86.75 227 ILE A O 1
ATOM 1767 N N . ILE A 1 228 ? 0.029 16.309 12.983 1.00 88.81 228 ILE A N 1
ATOM 1768 C CA . ILE A 1 228 ? -0.830 15.134 13.108 1.00 88.81 228 ILE A CA 1
ATOM 1769 C C . ILE A 1 228 ? -1.107 14.847 14.584 1.00 88.81 228 ILE A C 1
ATOM 1771 O O . ILE A 1 228 ? -0.216 14.741 15.419 1.00 88.81 228 ILE A O 1
ATOM 1775 N N . THR A 1 229 ? -2.382 14.686 14.912 1.00 89.56 229 THR A N 1
ATOM 1776 C CA . THR A 1 229 ? -2.848 14.111 16.170 1.00 89.56 229 THR A CA 1
ATOM 1777 C C . THR A 1 229 ? -3.159 12.644 15.934 1.00 89.56 229 THR A C 1
ATOM 1779 O O . THR A 1 229 ? -3.900 12.311 15.015 1.00 89.56 229 THR A O 1
ATOM 1782 N N . THR A 1 230 ? -2.626 11.759 16.767 1.00 89.38 230 THR A N 1
ATOM 1783 C CA . THR A 1 230 ? -2.875 10.318 16.669 1.00 89.38 230 THR A CA 1
ATOM 1784 C C . THR A 1 230 ? -3.721 9.833 17.840 1.00 89.38 230 THR A C 1
ATOM 1786 O O . THR A 1 230 ? -3.572 10.303 18.974 1.00 89.38 230 THR A O 1
ATOM 1789 N N . ARG A 1 231 ? -4.652 8.913 17.585 1.00 88.62 231 ARG A N 1
ATOM 1790 C CA . ARG A 1 231 ? -5.438 8.239 18.629 1.00 88.62 231 ARG A CA 1
ATOM 1791 C C . ARG A 1 231 ? -5.584 6.764 18.298 1.00 88.62 231 ARG A C 1
ATOM 1793 O O . ARG A 1 231 ? -5.695 6.400 17.132 1.00 88.62 231 ARG A O 1
ATOM 1800 N N . MET A 1 232 ? -5.602 5.940 19.337 1.00 87.00 232 MET A N 1
ATOM 1801 C CA . MET A 1 232 ? -5.891 4.516 19.235 1.00 87.00 232 MET A CA 1
ATOM 1802 C C . MET A 1 232 ? -7.270 4.245 19.834 1.00 87.00 232 MET A C 1
ATOM 1804 O O . MET A 1 232 ? -7.583 4.708 20.931 1.00 87.00 232 MET A O 1
ATOM 1808 N N . LEU A 1 233 ? -8.093 3.520 19.088 1.00 88.75 233 LEU A N 1
ATOM 1809 C CA . LEU A 1 233 ? -9.445 3.128 19.439 1.00 88.75 233 LEU A CA 1
ATOM 1810 C C . LEU A 1 233 ? -9.516 1.606 19.478 1.00 88.75 233 LEU A C 1
ATOM 1812 O O . LEU A 1 233 ? -9.396 0.952 18.449 1.00 88.75 233 LEU A O 1
ATOM 1816 N N . ALA A 1 234 ? -9.760 1.057 20.663 1.00 86.56 234 ALA A N 1
ATOM 1817 C CA . ALA A 1 234 ? -10.103 -0.348 20.810 1.00 86.56 234 ALA A CA 1
ATOM 1818 C C . ALA A 1 234 ? -11.606 -0.544 20.561 1.00 86.56 234 ALA A C 1
ATOM 1820 O O . ALA A 1 234 ? -12.446 0.114 21.204 1.00 86.56 234 ALA A O 1
ATOM 1821 N N . ILE A 1 235 ? -11.933 -1.454 19.645 1.00 88.44 235 ILE A N 1
ATOM 1822 C CA . ILE A 1 235 ? -13.285 -1.967 19.435 1.00 88.44 235 ILE A CA 1
ATOM 1823 C C . ILE A 1 235 ? -13.348 -3.370 20.031 1.00 88.44 235 ILE A C 1
ATOM 1825 O O . ILE A 1 235 ? -12.483 -4.203 19.791 1.00 88.44 235 ILE A O 1
ATOM 1829 N N . THR A 1 236 ? -14.389 -3.604 20.822 1.00 87.44 236 THR A N 1
ATOM 1830 C CA . THR A 1 236 ? -14.688 -4.886 21.469 1.00 87.44 236 THR A CA 1
ATOM 1831 C C . THR A 1 236 ? -16.027 -5.416 20.964 1.00 87.44 236 THR A C 1
ATOM 1833 O O . THR A 1 236 ? -16.835 -4.662 20.417 1.00 87.44 236 THR A O 1
ATOM 1836 N N . SER A 1 237 ? -16.337 -6.682 21.245 1.00 86.56 237 SER A N 1
ATOM 1837 C CA . SER A 1 237 ? -17.643 -7.289 20.927 1.00 86.56 237 SER A CA 1
ATOM 1838 C C . SER A 1 237 ? -18.854 -6.573 21.551 1.00 86.56 237 SER A C 1
ATOM 1840 O O . SER A 1 237 ? -19.971 -6.712 21.062 1.00 86.56 237 SER A O 1
ATOM 1842 N N . SER A 1 238 ? -18.648 -5.787 22.613 1.00 87.25 238 SER A N 1
ATOM 1843 C CA . SER A 1 238 ? -19.682 -4.980 23.274 1.00 87.25 238 SER A CA 1
ATOM 1844 C C . SER A 1 238 ? -19.812 -3.552 22.728 1.00 87.25 238 SER A C 1
ATOM 1846 O O . SER A 1 238 ? -20.691 -2.804 23.163 1.00 87.25 238 SER A O 1
ATOM 1848 N N . SER A 1 239 ? -18.948 -3.142 21.796 1.00 89.56 239 SER A N 1
ATOM 1849 C CA . SER A 1 239 ? -18.972 -1.794 21.229 1.00 89.56 239 SER A CA 1
ATOM 1850 C C . SER A 1 239 ? -20.144 -1.634 20.257 1.00 89.56 239 SER A C 1
ATOM 1852 O O . SER A 1 239 ? -20.245 -2.331 19.253 1.00 89.56 239 SER A O 1
ATOM 1854 N N . THR A 1 240 ? -21.035 -0.684 20.540 1.00 91.94 240 THR A N 1
ATOM 1855 C CA . THR A 1 240 ? -22.163 -0.331 19.663 1.00 91.94 240 THR A CA 1
ATOM 1856 C C . THR A 1 240 ? -21.782 0.804 18.706 1.00 91.94 240 THR A C 1
ATOM 1858 O O . THR A 1 240 ? -20.908 1.609 19.056 1.00 91.94 240 THR A O 1
ATOM 1861 N N . PRO A 1 241 ? -22.467 0.960 17.552 1.00 91.94 241 PRO A N 1
ATOM 1862 C CA . PRO A 1 241 ? -22.252 2.097 16.652 1.00 91.94 241 PRO A CA 1
ATOM 1863 C C . PRO A 1 241 ? -22.358 3.447 17.370 1.00 91.94 241 PRO A C 1
ATOM 1865 O O . PRO A 1 241 ? -21.542 4.335 17.148 1.00 91.94 241 PRO A O 1
ATOM 1868 N N . PHE A 1 242 ? -23.308 3.565 18.302 1.00 92.50 242 PHE A N 1
ATOM 1869 C CA . PHE A 1 242 ? -23.478 4.761 19.121 1.00 92.50 242 PHE A CA 1
ATOM 1870 C C . PHE A 1 242 ? -22.273 5.014 20.038 1.00 92.50 242 PHE A C 1
ATOM 1872 O O . PHE A 1 242 ? -21.756 6.126 20.080 1.00 92.50 242 PHE A O 1
ATOM 1879 N N . SER A 1 243 ? -21.767 3.981 20.724 1.00 91.06 243 SER A N 1
ATOM 1880 C CA . SER A 1 243 ? -20.579 4.125 21.577 1.00 91.06 243 SER A CA 1
ATOM 1881 C C . SER A 1 243 ? -19.322 4.488 20.778 1.00 91.06 243 SER A C 1
ATOM 1883 O O . SER A 1 243 ? -18.503 5.277 21.244 1.00 91.06 243 SER A O 1
ATOM 1885 N N . LEU A 1 244 ? -19.177 3.950 19.561 1.00 90.94 244 LEU A N 1
ATOM 1886 C CA . LEU A 1 244 ? -18.067 4.276 18.669 1.00 90.94 244 LEU A CA 1
ATOM 1887 C C . LEU A 1 244 ? -18.170 5.725 18.185 1.00 90.94 244 LEU A C 1
ATOM 1889 O O . LEU A 1 244 ? -17.180 6.451 18.238 1.00 90.94 244 LEU A O 1
ATOM 1893 N N . GLN A 1 245 ? -19.367 6.160 17.785 1.00 91.06 245 GLN A N 1
ATOM 1894 C CA . GLN A 1 245 ? -19.625 7.545 17.405 1.00 91.06 245 GLN A CA 1
ATOM 1895 C C . GLN A 1 245 ? -19.280 8.503 18.549 1.00 91.06 245 GLN A C 1
ATOM 1897 O O . GLN A 1 245 ? -18.520 9.439 18.331 1.00 91.06 245 GLN A O 1
ATOM 1902 N N . GLN A 1 246 ? -19.742 8.237 19.775 1.00 90.50 246 GLN A N 1
ATOM 1903 C CA . GLN A 1 246 ? -19.411 9.065 20.940 1.00 90.50 246 GLN A CA 1
ATOM 1904 C C . GLN A 1 246 ? -17.902 9.121 21.218 1.00 90.50 246 GLN A C 1
ATOM 1906 O O . GLN A 1 246 ? -17.378 10.190 21.529 1.00 90.50 246 GLN A O 1
ATOM 1911 N N . LYS A 1 247 ? -17.187 7.993 21.083 1.00 90.62 247 LYS A N 1
ATOM 1912 C CA . LYS A 1 247 ? -15.722 7.955 21.226 1.00 90.62 247 LYS A CA 1
ATOM 1913 C C . LYS A 1 247 ? -15.031 8.825 20.173 1.00 90.62 247 LYS A C 1
ATOM 1915 O O . LYS A 1 247 ? -14.123 9.569 20.526 1.00 90.62 247 LYS A O 1
ATOM 1920 N N . ILE A 1 248 ? -15.448 8.739 18.906 1.00 90.56 248 ILE A N 1
ATOM 1921 C CA . ILE A 1 248 ? -14.873 9.532 17.808 1.00 90.56 248 ILE A CA 1
ATOM 1922 C C . ILE A 1 248 ? -15.208 11.016 17.986 1.00 90.56 248 ILE A C 1
ATOM 1924 O O . ILE A 1 248 ? -14.312 11.852 17.927 1.00 90.56 248 ILE A O 1
ATOM 1928 N N . GLU A 1 249 ? -16.469 11.359 18.254 1.00 89.88 249 GLU A N 1
ATOM 1929 C CA . GLU A 1 249 ? -16.906 12.742 18.475 1.00 89.88 249 GLU A CA 1
ATOM 1930 C C . GLU A 1 249 ? -16.202 13.380 19.676 1.00 89.88 249 GLU A C 1
ATOM 1932 O O . GLU A 1 249 ? -15.823 14.543 19.600 1.00 89.88 249 GLU A O 1
ATOM 1937 N N . GLY A 1 250 ? -15.939 12.619 20.744 1.00 88.06 250 GLY A N 1
ATOM 1938 C CA . GLY A 1 250 ? -15.164 13.089 21.896 1.00 88.06 250 GLY A CA 1
ATOM 1939 C C . GLY A 1 250 ? -13.697 13.421 21.586 1.00 88.06 250 GLY A C 1
ATOM 1940 O O . GLY A 1 250 ? -13.044 14.093 22.382 1.00 88.06 250 GLY A O 1
ATOM 1941 N N . MET A 1 251 ? -13.164 12.975 20.443 1.00 87.62 251 MET A N 1
ATOM 1942 C CA . MET A 1 251 ? -11.817 13.320 19.963 1.00 87.62 251 MET A CA 1
ATOM 1943 C C . MET A 1 251 ? -11.806 14.532 19.025 1.00 87.62 251 MET A C 1
ATOM 1945 O O . MET A 1 251 ? -10.728 15.006 18.657 1.00 87.62 251 MET A O 1
ATOM 1949 N N . LEU A 1 252 ? -12.982 15.004 18.608 1.00 90.56 252 LEU A N 1
ATOM 1950 C CA . LEU A 1 252 ? -13.157 16.068 17.630 1.00 90.56 252 LEU A CA 1
ATOM 1951 C C . LEU A 1 252 ? -13.718 17.326 18.300 1.00 90.56 252 LEU A C 1
ATOM 1953 O O . LEU A 1 252 ? -14.464 17.273 19.273 1.00 90.56 252 LEU A O 1
ATOM 1957 N N . GLU A 1 253 ? -13.403 18.481 17.730 1.00 89.50 253 GLU A N 1
ATOM 1958 C CA . GLU A 1 253 ? -14.065 19.734 18.053 1.00 89.50 253 GLU A CA 1
ATOM 1959 C C . GLU A 1 253 ? -15.245 19.955 17.115 1.00 89.50 253 GLU A C 1
ATOM 1961 O O . GLU A 1 253 ? -15.161 19.786 15.890 1.00 89.50 253 GLU A O 1
ATOM 1966 N N . LYS A 1 254 ? -16.354 20.404 17.696 1.00 87.06 254 LYS A N 1
ATOM 1967 C CA . LYS A 1 254 ? -17.461 20.929 16.912 1.00 87.06 254 LYS A CA 1
ATOM 1968 C C . LYS A 1 254 ? -17.027 22.261 16.303 1.00 87.06 254 LYS A C 1
ATOM 1970 O O . LYS A 1 254 ? -16.701 23.200 17.023 1.00 87.06 254 LYS A O 1
ATOM 1975 N N . ARG A 1 255 ? -17.033 22.337 14.972 1.00 84.94 255 ARG A N 1
ATOM 1976 C CA . ARG A 1 255 ? -16.778 23.573 14.223 1.00 84.94 255 ARG A CA 1
ATOM 1977 C C . ARG A 1 255 ? -18.102 24.323 14.047 1.00 84.94 255 ARG A C 1
ATOM 1979 O O . ARG A 1 255 ? -18.824 24.559 15.012 1.00 84.94 255 ARG A O 1
ATOM 1986 N N . GLN A 1 256 ? -18.460 24.690 12.820 1.00 85.25 256 GLN A N 1
ATOM 1987 C CA . GLN A 1 256 ? -19.750 25.312 12.525 1.00 85.25 256 GLN A CA 1
ATOM 1988 C C . GLN A 1 256 ? -20.833 24.266 12.235 1.00 85.25 256 GLN A C 1
ATOM 1990 O O . GLN A 1 256 ? -20.595 23.260 11.565 1.00 85.25 256 GLN A O 1
ATOM 1995 N N . GLY A 1 257 ? -22.049 24.527 12.721 1.00 82.88 257 GLY A N 1
ATOM 1996 C CA . GLY A 1 257 ? -23.230 23.711 12.440 1.00 82.88 257 GLY A CA 1
ATOM 1997 C C . GLY A 1 257 ? -23.095 22.265 12.923 1.00 82.88 257 GLY A C 1
ATOM 1998 O O . GLY A 1 257 ? -23.068 22.003 14.127 1.00 82.88 257 GLY A O 1
ATOM 1999 N N . ARG A 1 258 ? -23.062 21.327 11.968 1.00 83.12 258 ARG A N 1
ATOM 2000 C CA . ARG A 1 258 ? -22.961 19.871 12.192 1.00 83.12 258 ARG A CA 1
ATOM 2001 C C . ARG A 1 258 ? -21.593 19.306 11.785 1.00 83.12 258 ARG A C 1
ATOM 2003 O O . ARG A 1 258 ? -21.456 18.095 11.656 1.00 83.12 258 ARG A O 1
ATOM 2010 N N . THR A 1 259 ? -20.604 20.168 11.563 1.00 85.19 259 THR A N 1
ATOM 2011 C CA . THR A 1 259 ? -19.269 19.763 11.119 1.00 85.19 259 THR A CA 1
ATOM 2012 C C . THR A 1 259 ? -18.356 19.540 12.316 1.00 85.19 259 THR A C 1
ATOM 2014 O O . THR A 1 259 ? -18.220 20.412 13.178 1.00 85.19 259 THR A O 1
ATOM 2017 N N . PHE A 1 260 ? -17.695 18.389 12.335 1.00 87.81 260 PHE A N 1
ATOM 2018 C CA . PHE A 1 260 ? -16.680 18.037 13.319 1.00 87.81 260 PHE A CA 1
ATOM 2019 C C . PHE A 1 260 ? -15.314 18.035 12.651 1.00 87.81 260 PHE A C 1
ATOM 2021 O O . PHE A 1 260 ? -15.185 17.697 11.474 1.00 87.81 260 PHE A O 1
ATOM 2028 N N . GLY A 1 261 ? -14.292 18.435 13.393 1.00 88.31 261 GLY A N 1
ATOM 2029 C CA . GLY A 1 261 ? -12.927 18.377 12.910 1.00 88.31 261 GLY A CA 1
ATOM 2030 C C . GLY A 1 261 ? -11.940 18.149 14.043 1.00 88.31 261 GLY A C 1
ATOM 2031 O O . GLY A 1 261 ? -12.283 18.327 15.206 1.00 88.31 261 GLY A O 1
ATOM 2032 N N . PRO A 1 262 ? -10.715 17.738 13.716 1.00 87.56 262 PRO A N 1
ATOM 2033 C CA . PRO A 1 262 ? -9.638 17.662 14.691 1.00 87.56 262 PRO A CA 1
ATOM 2034 C C . PRO A 1 262 ? -9.381 19.012 15.368 1.00 87.56 262 PRO A C 1
ATOM 2036 O O . PRO A 1 262 ? -9.647 20.067 14.781 1.00 87.56 262 PRO A O 1
ATOM 2039 N N . LEU A 1 263 ? -8.824 18.937 16.581 1.00 81.38 263 LEU A N 1
ATOM 2040 C CA . LEU A 1 263 ? -8.383 20.078 17.384 1.00 81.38 263 LEU A CA 1
ATOM 2041 C C . LEU A 1 263 ? -7.479 21.010 16.561 1.00 81.38 263 LEU A C 1
ATOM 2043 O O . LEU A 1 263 ? -6.403 20.612 16.100 1.00 81.38 263 LEU A O 1
ATOM 2047 N N . GLY A 1 264 ? -7.915 22.258 16.391 1.00 83.88 264 GLY A N 1
ATOM 2048 C CA . GLY A 1 264 ? -7.189 23.269 15.621 1.00 83.88 264 GLY A CA 1
ATOM 2049 C C . GLY A 1 264 ? -7.027 22.923 14.131 1.00 83.88 264 GLY A C 1
ATOM 2050 O O . GLY A 1 264 ? -7.988 22.587 13.435 1.00 83.88 264 GLY A O 1
ATOM 2051 N N . THR A 1 265 ? -5.801 23.061 13.618 1.00 84.50 265 THR A N 1
ATOM 2052 C CA . THR A 1 265 ? -5.450 22.857 12.197 1.00 84.50 265 THR A CA 1
ATOM 2053 C C . THR A 1 265 ? -4.776 21.513 11.915 1.00 84.50 265 THR A C 1
ATOM 2055 O O . THR A 1 265 ? -4.359 21.267 10.784 1.00 84.50 265 THR A O 1
ATOM 2058 N N . LYS A 1 266 ? -4.662 20.641 12.924 1.00 88.12 266 LYS A N 1
ATOM 2059 C CA . LYS A 1 266 ? -3.992 19.341 12.794 1.00 88.12 266 LYS A CA 1
ATOM 2060 C C . LYS A 1 266 ? -4.839 18.352 11.999 1.00 88.12 266 LYS A C 1
ATOM 2062 O O . LYS A 1 266 ? -6.057 18.470 11.956 1.00 88.12 266 LYS A O 1
ATOM 2067 N N . GLN A 1 267 ? -4.211 17.337 11.419 1.00 88.38 267 GLN A N 1
ATOM 2068 C CA . GLN A 1 267 ? -4.903 16.149 10.915 1.00 88.38 267 GLN A CA 1
ATOM 2069 C C . GLN A 1 267 ? -5.078 15.130 12.044 1.00 88.38 267 GLN A C 1
ATOM 2071 O O . GLN A 1 267 ? -4.229 15.047 12.926 1.00 88.38 267 GLN A O 1
ATOM 2076 N N . LEU A 1 268 ? -6.161 14.352 12.041 1.00 90.44 268 LEU A N 1
ATOM 2077 C CA . LEU A 1 268 ? -6.352 13.246 12.986 1.00 90.44 268 LEU A CA 1
ATOM 2078 C C . LEU A 1 268 ? -6.150 11.917 12.265 1.00 90.44 268 LEU A C 1
ATOM 2080 O O . LEU A 1 268 ? -6.855 11.629 11.302 1.00 90.44 268 LEU A O 1
ATOM 2084 N N . VAL A 1 269 ? -5.228 11.102 12.771 1.00 91.69 269 VAL A N 1
ATOM 2085 C CA . VAL A 1 269 ? -5.054 9.708 12.359 1.00 91.69 269 VAL A CA 1
ATOM 2086 C C . VAL A 1 269 ? -5.589 8.815 13.472 1.00 91.69 269 VAL A C 1
ATOM 2088 O O . VAL A 1 269 ? -5.093 8.831 14.603 1.00 91.69 269 VAL A O 1
ATOM 2091 N N . LEU A 1 270 ? -6.626 8.049 13.143 1.00 91.00 270 LEU A N 1
ATOM 2092 C CA . LEU A 1 270 ? -7.231 7.064 14.030 1.00 91.00 270 LEU A CA 1
ATOM 2093 C C . LEU A 1 270 ? -6.684 5.679 13.689 1.00 91.00 270 LEU A C 1
ATOM 2095 O O . LEU A 1 270 ? -6.858 5.199 12.573 1.00 91.00 270 LEU A O 1
ATOM 2099 N N . SER A 1 271 ? -6.050 5.038 14.664 1.00 91.00 271 SER A N 1
ATOM 2100 C CA . SER A 1 271 ? -5.814 3.598 14.650 1.00 91.00 271 SER A CA 1
ATOM 2101 C C . SER A 1 271 ? -6.999 2.913 15.312 1.00 91.00 271 SER A C 1
ATOM 2103 O O . SER A 1 271 ? -7.394 3.302 16.412 1.00 91.00 271 SER A O 1
ATOM 2105 N N . ILE A 1 272 ? -7.566 1.919 14.639 1.00 90.88 272 ILE A N 1
ATOM 2106 C CA . ILE A 1 272 ? -8.651 1.094 15.159 1.00 90.88 272 ILE A CA 1
ATOM 2107 C C . ILE A 1 272 ? -8.107 -0.322 15.300 1.00 90.88 272 ILE A C 1
ATOM 2109 O O . ILE A 1 272 ? -7.613 -0.876 14.321 1.00 90.88 272 ILE A O 1
ATOM 2113 N N . ASP A 1 273 ? -8.195 -0.871 16.506 1.00 87.81 273 ASP A N 1
ATOM 2114 C CA . ASP A 1 273 ? -7.709 -2.208 16.840 1.00 87.81 273 ASP A CA 1
ATOM 2115 C C . ASP A 1 273 ? -8.863 -3.072 17.363 1.00 87.81 273 ASP A C 1
ATOM 2117 O O . ASP A 1 273 ? -9.717 -2.586 18.121 1.00 87.81 273 ASP A O 1
ATOM 2121 N N . ASP A 1 274 ? -8.901 -4.333 16.936 1.00 80.69 274 ASP A N 1
ATOM 2122 C CA . ASP A 1 274 ? -9.891 -5.319 17.355 1.00 80.69 274 ASP A CA 1
ATOM 2123 C C . ASP A 1 274 ? -9.342 -6.163 18.516 1.00 80.69 274 ASP A C 1
ATOM 2125 O O . ASP A 1 274 ? -8.515 -7.057 18.336 1.00 80.69 274 ASP A O 1
ATOM 2129 N N . PHE A 1 275 ? -9.809 -5.860 19.732 1.00 60.53 275 PHE A N 1
ATOM 2130 C CA . PHE A 1 275 ? -9.436 -6.584 20.955 1.00 60.53 275 PHE A CA 1
ATOM 2131 C C . PHE A 1 275 ? -10.438 -7.694 21.297 1.00 60.53 275 PHE A C 1
ATOM 2133 O O . PHE A 1 275 ? -11.665 -7.424 21.304 1.00 60.53 275 PHE A O 1
#

Sequence (275 aa):
NASPATVSRGGVVYIAEDDLTWEQLVESDLARRHPATAELLRPLFARFVQKLLDFVWAECVLCVDCVAIGLVESLLALLSAMLSPAEHANALLDAARVERVFLYCLIWSIGGVVEQKERPKVDLHLRTASDTFPKLKSSETVFDYRLTSNAQTWETWSTFVPPFKAPAKDMTEALSSLFVPTADSTRTQLLLDLYVSRGRPAMLVGARGVGKSTDMAQMLHRQDATIITTRMLAITSSSTPFSLQQKIEGMLEKRQGRTFGPLGTKQLVLSIDDF

InterPro domains:
  IPR026983 Dynein heavy chain [PTHR45703] (1-274)
  IPR027417 P-loop containing nucleoside triphosphate hydrolase [G3DSA:3.40.50.300] (181-275)
  IPR041466 Dynein heavy chain, AAA 5 extension domain [PF17852] (41-158)

pLDDT: mean 89.16, std 9.23, range [51.53, 98.38]

Radius of gyration: 21.55 Å; chains: 1; bounding box: 63×44×56 Å

Organism: Chrysotila carterae (NCBI:txid13221)